Protein AF-A0AAV7JDR8-F1 (afdb_monomer)

Mean predicted aligned error: 6.81 Å

Radius of gyration: 19.27 Å; Cα contacts (8 Å, |Δi|>4): 306; chains: 1; bounding box: 53×41×56 Å

Structure (mmCIF, N/CA/C/O backbone):
data_AF-A0AAV7JDR8-F1
#
_entry.id   AF-A0AAV7JDR8-F1
#
loop_
_atom_site.group_PDB
_atom_site.id
_atom_site.type_symbol
_atom_site.label_atom_id
_atom_site.label_alt_id
_atom_site.label_comp_id
_atom_site.label_asym_id
_atom_site.label_entity_id
_atom_site.label_seq_id
_atom_site.pdbx_PDB_ins_code
_atom_site.Cartn_x
_atom_site.Cartn_y
_atom_site.Cartn_z
_atom_site.occupancy
_atom_site.B_iso_or_equiv
_atom_site.auth_seq_id
_atom_site.auth_comp_id
_atom_site.auth_asym_id
_atom_site.auth_atom_id
_atom_site.pdbx_PDB_model_num
ATOM 1 N N . MET A 1 1 ? -8.767 12.913 -5.959 1.00 52.34 1 MET A N 1
ATOM 2 C CA . M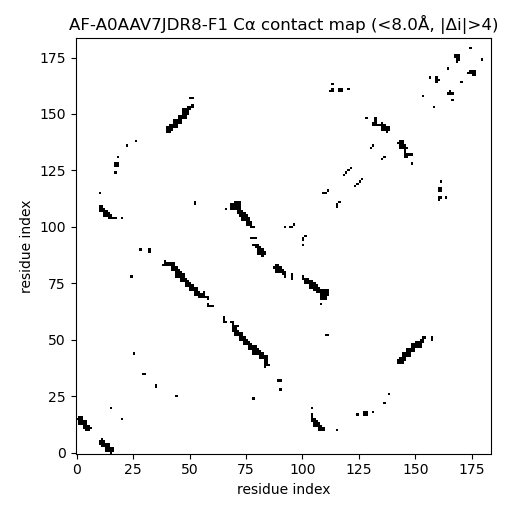ET A 1 1 ? -8.403 13.640 -7.197 1.00 52.34 1 MET A CA 1
ATOM 3 C C . MET A 1 1 ? -7.268 12.850 -7.834 1.00 52.34 1 MET A C 1
ATOM 5 O O . MET A 1 1 ? -6.360 12.496 -7.099 1.00 52.34 1 MET A O 1
ATOM 9 N N . ILE A 1 2 ? -7.360 12.465 -9.111 1.00 56.50 2 ILE A N 1
ATOM 10 C CA . ILE A 1 2 ? -6.284 11.714 -9.787 1.00 56.50 2 ILE A CA 1
ATOM 11 C C . ILE A 1 2 ? -5.179 12.707 -10.155 1.00 56.50 2 ILE A C 1
ATOM 13 O O . ILE A 1 2 ? -5.487 13.745 -10.741 1.00 56.50 2 ILE A O 1
ATOM 17 N N . GLN A 1 3 ? -3.928 12.410 -9.806 1.00 57.50 3 GLN A N 1
ATOM 18 C CA . GLN A 1 3 ? -2.775 13.215 -10.206 1.00 57.50 3 GLN A CA 1
ATOM 19 C C . GLN A 1 3 ? -2.055 12.551 -11.384 1.00 57.50 3 GLN A C 1
ATOM 21 O O . GLN A 1 3 ? -1.878 11.331 -11.428 1.00 57.50 3 GLN A O 1
ATOM 26 N N . LEU A 1 4 ? -1.670 13.374 -12.358 1.00 50.19 4 LEU A N 1
ATOM 27 C CA . LEU A 1 4 ? -0.824 12.977 -13.478 1.00 50.19 4 LEU A CA 1
ATOM 28 C C . LEU A 1 4 ? 0.593 13.465 -13.192 1.00 50.19 4 LEU A C 1
ATOM 30 O O . LEU A 1 4 ? 0.810 14.670 -13.057 1.00 50.19 4 LEU A O 1
ATOM 34 N N . TYR A 1 5 ? 1.552 12.545 -13.131 1.00 52.31 5 TYR A N 1
ATOM 35 C CA . TYR A 1 5 ? 2.964 12.911 -13.091 1.00 52.31 5 TYR A CA 1
ATOM 36 C C . TYR A 1 5 ? 3.461 13.055 -14.527 1.00 52.31 5 TYR A C 1
ATOM 38 O O . TYR A 1 5 ? 3.722 12.072 -15.219 1.00 52.31 5 TYR A O 1
ATOM 46 N N . LEU A 1 6 ? 3.535 14.305 -14.985 1.00 43.12 6 LEU A N 1
ATOM 47 C CA . LEU A 1 6 ? 4.131 14.679 -16.263 1.00 43.12 6 LEU A CA 1
ATOM 48 C C . LEU A 1 6 ? 5.435 15.417 -15.969 1.00 43.12 6 LEU A C 1
ATOM 50 O O . LEU A 1 6 ? 5.435 16.618 -15.715 1.00 43.12 6 LEU A O 1
ATOM 54 N N . ASN A 1 7 ? 6.550 14.695 -15.977 1.00 41.00 7 ASN A N 1
ATOM 55 C CA . ASN A 1 7 ? 7.878 15.293 -15.946 1.00 41.00 7 ASN A CA 1
ATOM 56 C C . ASN A 1 7 ? 8.638 14.778 -17.180 1.00 41.00 7 ASN A C 1
ATOM 58 O O . ASN A 1 7 ? 8.691 13.563 -17.361 1.00 41.00 7 ASN A O 1
ATOM 62 N N . PRO A 1 8 ? 9.200 15.645 -18.045 1.00 41.38 8 PRO A N 1
ATOM 63 C CA . PRO A 1 8 ? 9.873 15.225 -19.281 1.00 41.38 8 PRO A CA 1
ATOM 64 C C . PRO A 1 8 ? 11.071 14.283 -19.070 1.00 41.38 8 PRO A C 1
ATOM 66 O O . PRO A 1 8 ? 11.534 13.675 -20.031 1.00 41.38 8 PRO A O 1
ATOM 69 N N . THR A 1 9 ? 11.559 14.139 -17.834 1.00 43.91 9 THR A N 1
ATOM 70 C CA . THR A 1 9 ? 12.643 13.219 -17.459 1.00 43.91 9 THR A CA 1
ATOM 71 C C . THR A 1 9 ? 12.258 12.180 -16.400 1.00 43.91 9 THR A C 1
ATOM 73 O O . THR A 1 9 ? 13.100 11.350 -16.069 1.00 43.91 9 THR A O 1
ATOM 76 N N . ALA A 1 10 ? 11.023 12.182 -15.875 1.00 50.84 10 ALA A N 1
ATOM 77 C CA . ALA A 1 10 ? 10.588 11.222 -14.852 1.00 50.84 10 ALA A CA 1
ATOM 78 C C . ALA A 1 10 ? 9.530 10.240 -15.394 1.00 50.84 10 ALA A C 1
ATOM 80 O O . ALA A 1 10 ? 8.898 10.520 -16.415 1.00 50.84 10 ALA A O 1
ATOM 81 N N . PRO A 1 11 ? 9.320 9.091 -14.723 1.00 58.03 11 PRO A N 1
ATOM 82 C CA . PRO A 1 11 ? 8.309 8.112 -15.106 1.00 58.03 11 PRO A CA 1
ATOM 83 C C . PRO A 1 11 ? 6.933 8.754 -15.302 1.00 58.03 11 PRO A C 1
ATOM 85 O O . PRO A 1 11 ? 6.425 9.438 -14.412 1.00 58.03 11 PRO A O 1
ATOM 88 N N . VAL A 1 12 ? 6.311 8.503 -16.456 1.00 74.62 12 VAL A N 1
ATOM 89 C CA . VAL A 1 12 ? 4.920 8.901 -16.700 1.00 74.62 12 VAL A CA 1
ATOM 90 C C . VAL A 1 12 ? 4.026 7.960 -15.910 1.00 74.62 12 VAL A C 1
ATOM 92 O O . VAL A 1 12 ? 4.131 6.740 -16.045 1.00 74.62 12 VAL A O 1
ATOM 95 N N . GLY A 1 13 ? 3.140 8.507 -15.087 1.00 80.75 13 GLY A N 1
ATOM 96 C CA . GLY A 1 13 ? 2.295 7.688 -14.233 1.00 80.75 13 GLY A CA 1
ATOM 97 C C . GLY A 1 13 ? 1.016 8.368 -13.788 1.00 80.75 13 GLY A C 1
ATOM 98 O O . GLY A 1 13 ? 0.846 9.586 -13.894 1.00 80.75 13 GLY A O 1
ATOM 99 N N . VAL A 1 14 ? 0.114 7.538 -13.281 1.00 86.56 14 VAL A N 1
ATOM 100 C CA . VAL A 1 14 ? -1.150 7.950 -12.678 1.00 86.56 14 VAL A CA 1
ATOM 101 C C . VAL A 1 14 ? -1.112 7.576 -11.209 1.00 86.56 14 VAL A C 1
ATOM 103 O O . VAL A 1 14 ? -0.724 6.456 -10.865 1.00 86.56 14 VAL A O 1
ATOM 106 N N . SER A 1 15 ? -1.542 8.497 -10.352 1.00 87.62 15 SER A N 1
ATOM 107 C CA . SER A 1 15 ? -1.618 8.253 -8.919 1.00 87.62 15 SER A CA 1
ATOM 108 C C . SER A 1 15 ? -2.910 8.738 -8.283 1.00 87.62 15 SER A C 1
ATOM 110 O O . SER A 1 15 ? -3.608 9.639 -8.765 1.00 87.62 15 SER A O 1
ATOM 112 N N . VAL A 1 16 ? -3.181 8.150 -7.126 1.00 87.38 16 VAL A N 1
ATOM 113 C CA . VAL A 1 16 ? -4.004 8.738 -6.078 1.00 87.38 16 VAL A CA 1
ATOM 114 C C . VAL A 1 16 ? -3.083 8.966 -4.879 1.00 87.38 16 VAL A C 1
ATOM 116 O O . VAL A 1 16 ? -2.367 8.032 -4.526 1.00 87.38 16 VAL A O 1
ATOM 119 N N . PRO A 1 17 ? -3.089 10.146 -4.229 1.00 88.19 17 PRO A N 1
ATOM 120 C CA . PRO A 1 17 ? -2.325 10.341 -2.999 1.00 88.19 17 PRO A CA 1
ATOM 121 C C . PRO A 1 17 ? -2.647 9.235 -1.987 1.00 88.19 17 PRO A C 1
ATOM 123 O O . PRO A 1 17 ? -3.823 8.976 -1.697 1.00 88.19 17 PRO A O 1
ATOM 126 N N . CYS A 1 18 ? -1.619 8.564 -1.475 1.00 89.00 18 CYS A N 1
ATOM 127 C CA . CYS A 1 18 ? -1.737 7.395 -0.608 1.00 89.00 18 CYS A CA 1
ATOM 128 C C . CYS A 1 18 ? -2.537 7.740 0.652 1.00 89.00 18 CYS A C 1
ATOM 130 O O . CYS A 1 18 ? -3.497 7.041 0.981 1.00 89.00 18 CYS A O 1
ATOM 132 N N . ALA A 1 19 ? -2.246 8.883 1.281 1.00 89.19 19 ALA A N 1
ATOM 133 C CA . ALA A 1 19 ? -2.989 9.356 2.452 1.00 89.19 19 ALA A CA 1
ATOM 134 C C . ALA A 1 19 ? -4.492 9.537 2.179 1.00 89.19 19 ALA A C 1
ATOM 136 O O . ALA A 1 19 ? -5.341 9.098 2.959 1.00 89.19 19 ALA A O 1
ATOM 137 N N . GLN A 1 20 ? -4.839 10.118 1.028 1.00 90.31 20 GLN A N 1
ATOM 138 C CA . GLN A 1 20 ? -6.233 10.300 0.624 1.00 90.31 20 GLN A CA 1
ATOM 139 C C . GLN A 1 20 ? -6.919 8.950 0.358 1.00 90.31 20 GLN A C 1
ATOM 141 O O . GLN A 1 20 ? -8.072 8.743 0.744 1.00 90.31 20 GLN A O 1
ATOM 146 N N . PHE A 1 21 ? -6.217 8.019 -0.288 1.00 91.88 21 PHE A N 1
ATOM 147 C CA . PHE A 1 21 ? -6.717 6.672 -0.537 1.00 91.88 21 PHE A CA 1
ATOM 148 C C . PHE A 1 21 ? -6.982 5.903 0.771 1.00 91.88 21 PHE A C 1
ATOM 150 O O . PHE A 1 21 ? -8.050 5.298 0.925 1.00 91.88 21 PHE A O 1
ATOM 157 N N . VAL A 1 22 ? -6.043 5.947 1.719 1.00 94.12 22 VAL A N 1
ATOM 158 C CA . VAL A 1 22 ? -6.161 5.290 3.029 1.00 94.12 22 VAL A CA 1
ATOM 159 C C . VAL A 1 22 ? -7.340 5.869 3.807 1.00 94.12 22 VAL A C 1
ATOM 161 O O . VAL A 1 22 ? -8.172 5.101 4.292 1.00 94.12 22 VAL A O 1
ATOM 164 N N . TYR A 1 23 ? -7.481 7.197 3.835 1.00 94.31 23 TYR A N 1
ATOM 165 C CA . TYR A 1 23 ? -8.621 7.874 4.456 1.00 94.31 23 TYR A CA 1
ATOM 166 C C . TYR A 1 23 ? -9.961 7.395 3.884 1.00 94.31 23 TYR A C 1
ATOM 168 O O . TYR A 1 23 ? -10.846 6.965 4.625 1.00 94.31 23 TYR A O 1
ATOM 176 N N . TYR A 1 24 ? -10.126 7.406 2.556 1.00 94.25 24 TYR A N 1
ATOM 177 C CA . TYR A 1 24 ? -11.388 6.973 1.952 1.00 94.25 24 TYR A CA 1
ATOM 178 C C . TYR A 1 24 ? -11.664 5.489 2.164 1.00 94.25 24 TYR A C 1
ATOM 180 O O . TYR A 1 24 ? -12.816 5.111 2.389 1.00 94.25 24 TYR A O 1
ATOM 188 N N . THR A 1 25 ? -10.628 4.652 2.116 1.00 95.56 25 THR A N 1
ATOM 189 C CA . THR A 1 25 ? -10.755 3.225 2.420 1.00 95.56 25 THR A CA 1
ATOM 190 C C . THR A 1 25 ? -11.257 3.038 3.846 1.00 95.56 25 THR A C 1
ATOM 192 O O . THR A 1 25 ? -12.246 2.339 4.049 1.00 95.56 25 THR A O 1
ATOM 195 N N . PHE A 1 26 ? -10.656 3.729 4.813 1.00 96.12 26 PHE A N 1
ATOM 196 C CA . PHE A 1 26 ? -11.094 3.706 6.201 1.00 96.12 26 PHE A CA 1
ATOM 197 C C . PHE A 1 26 ? -12.552 4.159 6.354 1.00 96.12 26 PHE A C 1
ATOM 199 O O . PHE A 1 26 ? -13.360 3.423 6.914 1.00 96.12 26 PHE A O 1
ATOM 206 N N . CYS A 1 27 ? -12.932 5.309 5.789 1.00 94.44 27 CYS A N 1
ATOM 207 C CA . CYS A 1 27 ? -14.308 5.816 5.852 1.00 94.44 27 CYS A CA 1
ATOM 208 C C . CYS A 1 27 ? -15.323 4.813 5.283 1.00 94.44 27 CYS A C 1
ATOM 210 O O . CYS A 1 27 ? -16.382 4.590 5.874 1.00 94.44 27 CYS A O 1
ATOM 212 N N . ARG A 1 28 ? -14.995 4.164 4.157 1.00 95.06 28 ARG A N 1
ATOM 213 C CA . ARG A 1 28 ? -15.833 3.110 3.572 1.00 95.06 28 ARG A CA 1
ATOM 214 C C . ARG A 1 28 ? -15.972 1.917 4.511 1.00 95.06 28 ARG A C 1
ATOM 216 O O . ARG A 1 28 ? -17.092 1.462 4.711 1.00 95.06 28 ARG A O 1
ATOM 223 N N . LEU A 1 29 ? -14.882 1.440 5.107 1.00 95.88 29 LEU A N 1
ATOM 224 C CA . LEU A 1 29 ? -14.921 0.326 6.057 1.00 95.88 29 LEU A CA 1
ATOM 225 C C . LEU A 1 29 ? -15.723 0.677 7.311 1.00 95.88 29 LEU A C 1
ATOM 227 O O . LEU A 1 29 ? -16.606 -0.086 7.695 1.00 95.88 29 LEU A O 1
ATOM 231 N N . MET A 1 30 ? -15.509 1.856 7.892 1.00 94.56 30 MET A N 1
ATOM 232 C CA . MET A 1 30 ? -16.267 2.308 9.060 1.00 94.56 30 MET A CA 1
ATOM 233 C C . MET A 1 30 ? -17.765 2.421 8.773 1.00 94.56 30 MET A C 1
ATOM 235 O O . MET A 1 30 ? -18.569 2.105 9.644 1.00 94.56 30 MET A O 1
ATOM 239 N N . SER A 1 31 ? -18.157 2.791 7.548 1.00 93.38 31 SER A N 1
ATOM 240 C CA . SER A 1 31 ? -19.572 2.838 7.148 1.00 93.38 31 SER A CA 1
ATOM 241 C C . SER A 1 31 ? -20.253 1.463 7.096 1.00 93.38 31 SER A C 1
ATOM 243 O O . SER A 1 31 ? -21.478 1.393 7.069 1.00 93.38 31 SER A O 1
ATOM 245 N N . THR A 1 32 ? -19.478 0.370 7.092 1.00 94.06 32 THR A N 1
ATOM 246 C CA . THR A 1 32 ? -20.010 -1.003 7.168 1.00 94.06 32 THR A CA 1
ATOM 247 C C . THR A 1 32 ? -20.229 -1.486 8.602 1.00 94.06 32 THR A C 1
ATOM 249 O O . THR A 1 32 ? -20.838 -2.536 8.801 1.00 94.06 32 THR A O 1
ATOM 252 N N . LEU A 1 33 ? -19.750 -0.741 9.604 1.00 92.31 33 LEU A N 1
ATOM 253 C CA . LEU A 1 33 ? -19.932 -1.086 11.009 1.00 92.31 33 LEU A CA 1
ATOM 254 C C . LEU A 1 33 ? -21.295 -0.586 11.516 1.00 92.31 33 LEU A C 1
ATOM 256 O O . LEU A 1 33 ? -21.749 0.481 11.106 1.00 92.31 33 LEU A O 1
ATOM 260 N N . PRO A 1 34 ? -21.946 -1.306 12.447 1.00 89.00 34 PRO A N 1
ATOM 261 C CA . PRO A 1 34 ? -23.274 -0.936 12.936 1.00 89.00 34 PRO A CA 1
ATOM 262 C C . PRO A 1 34 ? -23.289 0.329 13.811 1.00 89.00 34 PRO A C 1
ATOM 264 O O . PRO A 1 34 ? -24.308 1.011 13.880 1.00 89.00 34 PRO A O 1
ATOM 267 N N . SER A 1 35 ? -22.200 0.661 14.514 1.00 87.06 35 SER A N 1
ATOM 268 C CA . SER A 1 35 ? -22.125 1.854 15.383 1.00 87.06 35 SER A CA 1
ATOM 269 C C . SER A 1 35 ? -20.695 2.412 15.497 1.00 87.06 35 SER A C 1
ATOM 271 O O . SER A 1 35 ? -20.137 2.466 16.594 1.00 87.06 35 SER A O 1
ATOM 273 N N . PRO A 1 36 ? -20.082 2.851 14.380 1.00 83.88 36 PRO A N 1
ATOM 274 C CA . PRO A 1 36 ? -18.684 3.298 14.331 1.00 83.88 36 PRO A CA 1
ATOM 275 C C . PRO A 1 36 ? -18.390 4.496 15.242 1.00 83.88 36 PRO A C 1
ATOM 277 O O . PRO A 1 36 ? -17.256 4.693 15.671 1.00 83.88 36 PRO A O 1
ATOM 280 N N . SER A 1 37 ? -19.402 5.313 15.546 1.00 82.56 37 SER A N 1
ATOM 281 C CA . SER A 1 37 ? -19.258 6.498 16.387 1.00 82.56 37 SER A CA 1
ATOM 282 C C . SER A 1 37 ? -19.030 6.186 17.865 1.00 82.56 37 SER A C 1
ATOM 284 O O . SER A 1 37 ? -18.502 7.053 18.555 1.00 82.56 37 SER A O 1
ATOM 286 N N . ASN A 1 38 ? -19.419 4.996 18.327 1.00 87.06 38 ASN A N 1
ATOM 287 C CA . ASN A 1 38 ? -19.436 4.625 19.745 1.00 87.06 38 ASN A CA 1
ATOM 288 C C . ASN A 1 38 ? -18.192 3.830 20.162 1.00 87.06 38 ASN A C 1
ATOM 290 O O . ASN A 1 38 ? -18.114 3.354 21.291 1.00 87.06 38 ASN A O 1
ATOM 294 N N . GLU A 1 39 ? -17.253 3.627 19.241 1.00 90.00 39 GLU A N 1
ATOM 295 C CA . GLU A 1 39 ? -16.043 2.864 19.510 1.00 90.00 39 GLU A CA 1
ATOM 296 C C . GLU A 1 39 ? -15.024 3.681 20.311 1.00 90.00 39 GLU A C 1
ATOM 298 O O . GLU A 1 39 ? -15.027 4.912 20.301 1.00 90.00 39 GLU A O 1
ATOM 303 N N . ASN A 1 40 ? -14.139 2.976 21.014 1.00 90.00 40 ASN A N 1
ATOM 304 C CA . ASN A 1 40 ? -13.105 3.595 21.839 1.00 90.00 40 ASN A CA 1
ATOM 305 C C . ASN A 1 40 ? -11.926 4.055 20.975 1.00 90.00 40 ASN A C 1
ATOM 307 O O . ASN A 1 40 ? -11.142 3.241 20.489 1.00 90.00 40 ASN A O 1
ATOM 311 N N . PHE A 1 41 ? -11.781 5.365 20.816 1.00 91.69 41 PHE A N 1
ATOM 312 C CA . PHE A 1 41 ? -10.653 5.978 20.117 1.00 91.69 41 PHE A CA 1
ATOM 313 C C . PHE A 1 41 ? -9.417 6.107 21.040 1.00 91.69 41 PHE A C 1
ATOM 315 O O . PHE A 1 41 ? -9.559 6.013 22.264 1.00 91.69 41 PHE A O 1
ATOM 322 N N . PRO A 1 42 ? -8.201 6.301 20.490 1.00 93.75 42 PRO A N 1
ATOM 323 C CA . PRO A 1 42 ? -7.863 6.269 19.063 1.00 93.75 42 PRO A CA 1
ATOM 324 C C . PRO A 1 42 ? -7.979 4.860 18.466 1.00 93.75 42 PRO A C 1
ATOM 326 O O . PRO A 1 42 ? -7.858 3.861 19.178 1.00 93.75 42 PRO A O 1
ATOM 329 N N . LEU A 1 43 ? -8.207 4.782 17.153 1.00 96.19 43 LEU A N 1
ATOM 330 C CA . LEU A 1 43 ? -8.171 3.510 16.423 1.00 96.19 43 LEU A CA 1
ATOM 331 C C . LEU A 1 43 ? -6.817 3.323 15.741 1.00 96.19 43 LEU A C 1
ATOM 333 O O . LEU A 1 43 ? -6.157 4.289 15.362 1.00 96.19 43 LEU A O 1
ATOM 337 N N . ARG A 1 44 ? -6.439 2.065 15.540 1.00 96.94 44 ARG A N 1
ATOM 338 C CA . ARG A 1 44 ? -5.319 1.644 14.702 1.00 96.94 44 ARG A CA 1
ATOM 339 C C . ARG A 1 44 ? -5.861 0.975 13.453 1.00 96.94 44 ARG A C 1
ATOM 341 O O . ARG A 1 44 ? -6.577 -0.022 13.539 1.00 96.94 44 ARG A O 1
ATOM 348 N N . PHE A 1 45 ? -5.529 1.534 12.300 1.00 97.94 45 PHE A N 1
ATOM 349 C CA . PHE A 1 45 ? -5.877 0.994 10.999 1.00 97.94 45 PHE A CA 1
ATOM 350 C C . PHE A 1 45 ? -4.637 0.379 10.358 1.00 97.94 45 PHE A C 1
ATOM 352 O O . PHE A 1 45 ? -3.707 1.093 9.992 1.00 97.94 45 PHE A O 1
ATOM 359 N N . GLN A 1 46 ? -4.620 -0.944 10.213 1.00 97.94 46 GLN A N 1
ATOM 360 C CA . GLN A 1 46 ? -3.502 -1.629 9.582 1.00 97.94 46 GLN A CA 1
ATOM 361 C C . GLN A 1 46 ? -3.753 -1.817 8.088 1.00 97.94 46 GLN A C 1
ATOM 363 O O . GLN A 1 46 ? -4.788 -2.353 7.669 1.00 97.94 46 GLN A O 1
ATOM 368 N N . ILE A 1 47 ? -2.761 -1.445 7.287 1.00 97.44 47 ILE A N 1
ATOM 369 C CA . ILE A 1 47 ? -2.720 -1.711 5.852 1.00 97.44 47 ILE A CA 1
ATOM 370 C C . ILE A 1 47 ? -1.462 -2.502 5.504 1.00 97.44 47 ILE A C 1
ATOM 372 O O . ILE A 1 47 ? -0.440 -2.402 6.184 1.00 97.44 47 ILE A O 1
ATOM 376 N N . ALA A 1 48 ? -1.528 -3.274 4.426 1.00 96.81 48 ALA A N 1
ATOM 377 C CA . ALA A 1 48 ? -0.347 -3.835 3.793 1.00 96.81 48 ALA A CA 1
ATOM 378 C C . ALA A 1 48 ? -0.153 -3.214 2.412 1.00 96.81 48 ALA A C 1
ATOM 380 O O . ALA A 1 48 ? -1.135 -2.963 1.712 1.00 96.81 48 ALA A O 1
ATOM 381 N N . ASP A 1 49 ? 1.093 -2.955 2.037 1.00 96.06 49 ASP A N 1
ATOM 382 C CA . ASP A 1 49 ? 1.448 -2.377 0.745 1.00 96.06 49 ASP A CA 1
ATOM 383 C C . ASP A 1 49 ? 2.594 -3.131 0.063 1.00 96.06 49 ASP A C 1
ATOM 385 O O . ASP A 1 49 ? 3.268 -3.989 0.654 1.00 96.06 49 ASP A O 1
ATOM 389 N N . GLY A 1 50 ? 2.770 -2.824 -1.218 1.00 95.12 50 GLY A N 1
ATOM 390 C CA . GLY A 1 50 ? 3.906 -3.255 -2.012 1.00 95.12 50 GLY A CA 1
ATOM 391 C C . GLY A 1 50 ? 3.743 -2.890 -3.478 1.00 95.12 50 GLY A C 1
ATOM 392 O O . GLY A 1 50 ? 2.740 -2.300 -3.888 1.00 95.12 50 GLY A O 1
ATOM 393 N N . LEU A 1 51 ? 4.757 -3.227 -4.260 1.00 94.25 51 LEU A N 1
ATOM 394 C CA . LEU A 1 51 ? 4.783 -2.993 -5.690 1.00 94.25 51 LEU A CA 1
ATOM 395 C C . LEU A 1 51 ? 5.325 -4.202 -6.433 1.00 94.25 51 LEU A C 1
ATOM 397 O O . LEU A 1 51 ? 6.095 -4.985 -5.881 1.00 94.25 51 LEU A O 1
ATOM 401 N N . ASP A 1 52 ? 4.925 -4.290 -7.691 1.00 94.81 52 ASP A N 1
ATOM 402 C CA . ASP A 1 52 ? 5.369 -5.313 -8.622 1.00 94.81 52 ASP A CA 1
ATOM 403 C C . ASP A 1 52 ? 5.543 -4.701 -10.016 1.00 94.81 52 ASP A C 1
ATOM 405 O O . ASP A 1 52 ? 4.810 -3.777 -10.403 1.00 94.81 52 ASP A O 1
ATOM 409 N N . GLY A 1 53 ? 6.534 -5.196 -10.749 1.00 93.94 53 GLY A N 1
ATOM 410 C CA . GLY A 1 53 ? 6.792 -4.825 -12.130 1.00 93.94 53 GLY A CA 1
ATOM 411 C C . GLY A 1 53 ? 6.159 -5.817 -13.098 1.00 93.94 53 GLY A C 1
ATOM 412 O O . GLY A 1 53 ? 6.116 -7.023 -12.884 1.00 93.94 53 GLY A O 1
ATOM 413 N N . SER A 1 54 ? 5.665 -5.317 -14.226 1.00 94.69 54 SER A N 1
ATOM 414 C CA . SER A 1 54 ? 5.186 -6.158 -15.319 1.00 94.69 54 SER A CA 1
ATOM 415 C C . SER A 1 54 ? 5.760 -5.672 -16.641 1.00 94.69 54 SER A C 1
ATOM 417 O O . SER A 1 54 ? 5.849 -4.473 -16.898 1.00 94.69 54 SER A O 1
ATOM 419 N N . GLY A 1 55 ? 6.226 -6.609 -17.467 1.00 94.06 55 GLY A N 1
ATOM 420 C CA . GLY A 1 55 ? 6.915 -6.330 -18.724 1.00 94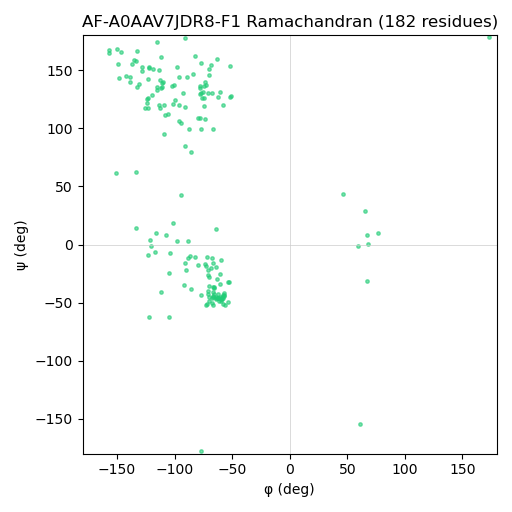.06 55 GLY A CA 1
ATOM 421 C C . GLY A 1 55 ? 6.149 -6.811 -19.954 1.00 94.06 55 GLY A C 1
ATOM 422 O O . GLY A 1 55 ? 5.158 -7.530 -19.862 1.00 94.06 55 GLY A O 1
ATOM 423 N N . LYS A 1 56 ? 6.682 -6.477 -21.138 1.00 93.88 56 LYS A N 1
ATOM 424 C CA . LYS A 1 56 ? 6.145 -6.871 -22.459 1.00 93.88 56 LYS A CA 1
ATOM 425 C C . LYS A 1 56 ? 4.767 -6.270 -22.775 1.00 93.88 56 LYS A C 1
ATOM 427 O O . LYS A 1 56 ? 4.009 -6.833 -23.563 1.00 93.88 56 LYS A O 1
ATOM 432 N N . HIS A 1 57 ? 4.471 -5.098 -22.224 1.00 93.38 57 HIS A N 1
ATOM 433 C CA . HIS A 1 57 ? 3.289 -4.331 -22.594 1.00 93.38 57 HIS A CA 1
ATOM 434 C C . HIS A 1 57 ? 3.412 -3.756 -24.010 1.00 93.38 57 HIS A C 1
ATOM 436 O O . HIS A 1 57 ? 4.504 -3.481 -24.518 1.00 93.38 57 HIS A O 1
ATOM 442 N N . THR A 1 58 ? 2.261 -3.579 -24.658 1.00 91.00 58 THR A N 1
ATOM 443 C CA . THR A 1 58 ? 2.183 -2.940 -25.975 1.00 91.00 58 THR A CA 1
ATOM 444 C C . THR A 1 58 ? 2.373 -1.436 -25.823 1.00 91.00 58 THR A C 1
ATOM 446 O O . THR A 1 58 ? 1.708 -0.808 -25.002 1.00 91.00 58 THR A O 1
ATOM 449 N N . VAL A 1 59 ? 3.257 -0.856 -26.636 1.00 87.00 59 VAL A N 1
ATOM 450 C CA . VAL A 1 59 ? 3.422 0.598 -26.733 1.00 87.00 59 VAL A CA 1
ATOM 451 C C . VAL A 1 59 ? 2.501 1.099 -27.833 1.00 87.00 59 VAL A C 1
ATOM 453 O O . VAL A 1 59 ? 2.632 0.698 -28.991 1.00 87.00 59 VAL A O 1
ATOM 456 N N . TYR A 1 60 ? 1.558 1.959 -27.465 1.00 85.38 60 TYR A N 1
ATOM 457 C CA . TYR A 1 60 ? 0.679 2.616 -28.424 1.00 85.38 60 TYR A CA 1
ATOM 458 C C . TYR A 1 60 ? 1.437 3.741 -29.117 1.00 85.38 60 TYR A C 1
ATOM 460 O O . TYR A 1 60 ? 2.048 4.566 -28.447 1.00 85.38 60 TYR A O 1
ATOM 468 N N . ASN A 1 61 ? 1.385 3.775 -30.449 1.00 82.69 61 ASN A N 1
ATOM 469 C CA . ASN A 1 61 ? 2.049 4.812 -31.227 1.00 82.69 61 ASN A CA 1
ATOM 470 C C . ASN A 1 61 ? 1.232 6.111 -31.171 1.00 82.69 61 ASN A C 1
ATOM 472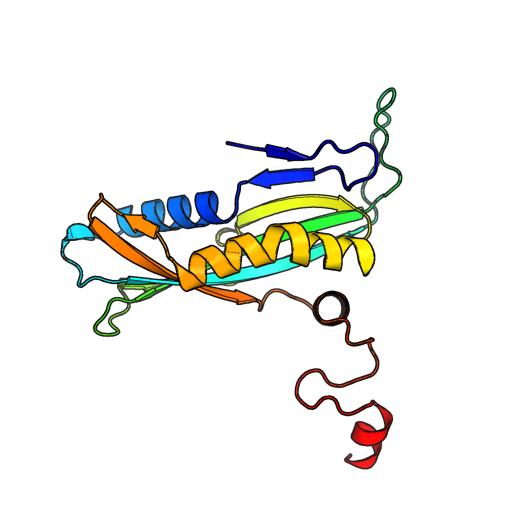 O O . ASN A 1 61 ? 0.226 6.251 -31.867 1.00 82.69 61 ASN A O 1
ATOM 476 N N . GLN A 1 62 ? 1.652 7.032 -30.312 1.00 77.81 62 GLN A N 1
ATOM 477 C CA . GLN A 1 62 ? 1.058 8.347 -30.129 1.00 77.81 62 GLN A CA 1
ATOM 478 C C . GLN A 1 62 ? 2.011 9.442 -30.631 1.00 77.81 62 GLN A C 1
ATOM 480 O O . GLN A 1 62 ? 3.220 9.376 -30.383 1.00 77.81 62 GLN A O 1
ATOM 485 N N . PRO A 1 63 ? 1.500 10.481 -31.318 1.00 75.56 63 PRO A N 1
ATOM 486 C CA . PRO A 1 63 ? 2.324 11.613 -31.718 1.00 75.56 63 PRO A CA 1
ATOM 487 C C . PRO A 1 63 ? 2.966 12.281 -30.491 1.00 75.56 63 PRO A C 1
ATOM 489 O O . PRO A 1 63 ? 2.263 12.779 -29.618 1.00 75.56 63 PRO A O 1
ATOM 492 N N . ASN A 1 64 ? 4.302 12.322 -30.450 1.00 69.19 64 ASN A N 1
ATOM 493 C CA . ASN A 1 64 ? 5.120 13.042 -29.458 1.00 69.19 64 ASN A CA 1
ATOM 494 C C . ASN A 1 64 ? 5.073 12.542 -27.997 1.00 69.19 64 ASN A C 1
ATOM 496 O O . ASN A 1 64 ? 5.640 13.203 -27.131 1.00 69.19 64 ASN A O 1
ATOM 500 N N . THR A 1 65 ? 4.449 11.397 -27.700 1.00 69.56 65 THR A N 1
ATOM 501 C CA . THR A 1 65 ? 4.283 10.904 -26.311 1.00 69.56 65 THR A CA 1
ATOM 502 C C . THR A 1 65 ? 4.633 9.427 -26.117 1.00 69.56 65 THR A C 1
ATOM 504 O O . THR A 1 65 ? 4.297 8.837 -25.090 1.00 69.56 65 THR A O 1
ATOM 507 N N . ASN A 1 66 ? 5.317 8.805 -27.082 1.00 73.06 66 ASN A N 1
ATOM 508 C CA . ASN A 1 66 ? 5.705 7.400 -26.970 1.00 73.06 66 ASN A CA 1
ATOM 509 C C . ASN A 1 66 ? 6.647 7.174 -25.781 1.00 73.06 66 ASN A C 1
ATOM 511 O O . ASN A 1 66 ? 7.697 7.806 -25.670 1.00 73.06 66 ASN A O 1
ATOM 515 N N . THR A 1 67 ? 6.288 6.220 -24.925 1.00 78.69 67 THR A N 1
ATOM 516 C CA . THR A 1 67 ? 7.174 5.734 -23.865 1.00 78.69 67 THR A CA 1
ATOM 517 C C . THR A 1 67 ? 8.332 4.923 -24.452 1.00 78.69 67 THR A C 1
ATOM 519 O O . THR A 1 67 ? 8.173 4.206 -25.443 1.00 78.69 67 THR A O 1
ATOM 522 N N . SER A 1 68 ? 9.505 5.015 -23.825 1.00 82.62 68 SER A N 1
ATOM 523 C CA . SER A 1 68 ? 10.693 4.228 -24.175 1.00 82.62 68 SER A CA 1
ATOM 524 C C . SER A 1 68 ? 10.685 2.819 -23.573 1.00 82.62 68 SER A C 1
ATOM 526 O O . SER A 1 68 ? 11.509 1.988 -23.955 1.00 82.62 68 SER A O 1
ATOM 528 N N . THR A 1 69 ? 9.763 2.525 -22.650 1.00 86.81 69 THR A N 1
ATOM 529 C CA . THR A 1 69 ? 9.692 1.236 -21.955 1.00 86.81 69 THR A CA 1
ATOM 530 C C . THR A 1 69 ? 8.440 0.441 -22.319 1.00 86.81 69 THR A C 1
ATOM 532 O O . THR A 1 69 ? 7.382 0.990 -22.620 1.00 86.81 69 THR A O 1
ATOM 535 N N . LYS A 1 70 ? 8.570 -0.889 -22.269 1.00 91.12 70 LYS A N 1
ATOM 536 C CA . LYS A 1 70 ? 7.465 -1.857 -22.383 1.00 91.12 70 LYS A CA 1
ATOM 537 C C . LYS A 1 70 ? 7.060 -2.411 -21.016 1.00 91.12 70 LYS A C 1
ATOM 539 O O . LYS A 1 70 ? 6.457 -3.483 -20.953 1.00 91.12 70 LYS A O 1
ATOM 544 N N . SER A 1 71 ? 7.443 -1.721 -19.948 1.00 92.94 71 SER A N 1
ATOM 545 C CA . SER A 1 71 ? 7.210 -2.140 -18.574 1.00 92.94 71 SER A CA 1
ATOM 546 C C . SER A 1 71 ? 6.353 -1.133 -17.825 1.00 92.94 71 SER A C 1
ATOM 548 O O . SER A 1 71 ? 6.364 0.065 -18.118 1.00 92.94 71 SER A O 1
ATOM 550 N N . VAL A 1 72 ? 5.606 -1.649 -16.858 1.00 93.56 72 VAL A N 1
ATOM 551 C CA . VAL A 1 72 ? 4.854 -0.867 -15.887 1.00 93.56 72 VAL A CA 1
ATOM 552 C C . VAL A 1 72 ? 5.196 -1.341 -14.483 1.00 93.56 72 VAL A C 1
ATOM 554 O O . VAL A 1 72 ? 5.533 -2.504 -14.285 1.00 93.56 72 VAL A O 1
ATOM 557 N N . ILE A 1 73 ? 5.076 -0.449 -13.512 1.00 93.75 73 ILE A N 1
ATOM 558 C CA . ILE A 1 73 ? 5.184 -0.757 -12.089 1.00 93.75 73 ILE A CA 1
ATOM 559 C C . ILE A 1 73 ? 3.853 -0.387 -11.449 1.00 93.75 73 ILE A C 1
ATOM 561 O O . ILE A 1 73 ? 3.352 0.726 -11.641 1.00 93.75 73 ILE A O 1
ATOM 565 N N . LEU A 1 74 ? 3.273 -1.319 -10.702 1.00 95.38 74 LEU A N 1
ATOM 566 C CA . LEU A 1 74 ? 2.011 -1.134 -10.001 1.00 95.38 74 LEU A CA 1
ATOM 567 C C . LEU A 1 74 ? 2.267 -1.166 -8.497 1.00 95.38 74 LEU A C 1
ATOM 569 O O . LEU A 1 74 ? 2.716 -2.181 -7.976 1.00 95.38 74 LEU A O 1
ATOM 573 N N . PHE A 1 75 ? 1.939 -0.081 -7.798 1.00 94.94 75 PHE A N 1
ATOM 574 C CA . PHE A 1 75 ? 1.919 -0.051 -6.336 1.00 94.94 75 PHE A CA 1
ATOM 575 C C . PHE A 1 75 ? 0.483 -0.216 -5.841 1.00 94.94 75 PHE A C 1
ATOM 577 O O . PHE A 1 75 ? -0.421 0.547 -6.210 1.00 94.94 75 PHE A O 1
ATOM 584 N N . CYS A 1 76 ? 0.286 -1.215 -4.988 1.00 96.06 76 CYS A N 1
ATOM 585 C CA . CYS A 1 76 ? -1.003 -1.595 -4.434 1.00 96.06 76 CYS A CA 1
ATOM 586 C C . CYS A 1 76 ? -0.977 -1.548 -2.909 1.00 96.06 76 CYS A C 1
ATOM 588 O O . CYS A 1 76 ? 0.043 -1.802 -2.270 1.00 96.06 76 CYS A O 1
ATOM 590 N N . SER A 1 77 ? -2.146 -1.305 -2.326 1.00 96.06 77 SER A N 1
ATOM 591 C CA . SER A 1 77 ? -2.369 -1.475 -0.895 1.00 96.06 77 SER A CA 1
ATOM 592 C C . SER A 1 77 ? -3.664 -2.228 -0.623 1.00 96.06 77 SER A C 1
ATOM 594 O O . SER A 1 77 ? -4.582 -2.259 -1.448 1.00 96.06 77 SER A O 1
ATOM 596 N N . LYS A 1 78 ? -3.744 -2.827 0.561 1.00 96.25 78 LYS A N 1
ATOM 597 C CA . LYS A 1 78 ? -4.929 -3.496 1.084 1.00 96.25 78 LYS A CA 1
ATOM 598 C C . LYS A 1 78 ? -5.123 -3.174 2.558 1.00 96.25 78 LYS A C 1
ATOM 600 O O . LYS A 1 78 ? -4.168 -3.117 3.329 1.00 96.25 78 LYS A O 1
ATOM 605 N N . ALA A 1 79 ? -6.380 -3.048 2.962 1.00 97.56 79 ALA A N 1
ATOM 606 C CA . ALA A 1 79 ? -6.755 -3.008 4.368 1.00 97.56 79 ALA A CA 1
ATOM 607 C C . ALA A 1 79 ? -6.612 -4.403 5.000 1.00 97.56 79 ALA A C 1
ATOM 609 O O . ALA A 1 79 ? -7.024 -5.400 4.394 1.00 97.56 79 ALA A O 1
ATOM 610 N N . ILE A 1 80 ? -6.061 -4.467 6.215 1.00 98.19 80 ILE A N 1
ATOM 611 C CA . ILE A 1 80 ? -5.881 -5.709 6.979 1.00 98.19 80 ILE A CA 1
ATOM 612 C C . ILE A 1 80 ? -6.899 -5.791 8.108 1.00 98.19 80 ILE A C 1
ATOM 614 O O . ILE A 1 80 ? -7.743 -6.688 8.098 1.00 98.19 80 ILE A O 1
ATOM 618 N N . ASN A 1 81 ? -6.858 -4.849 9.047 1.00 98.06 81 ASN A N 1
ATOM 619 C CA . ASN A 1 81 ? -7.809 -4.779 10.148 1.00 98.06 81 ASN A CA 1
ATOM 620 C C . ASN A 1 81 ? -7.911 -3.364 10.737 1.00 98.06 81 ASN A C 1
ATOM 622 O O . ASN A 1 81 ? -7.114 -2.477 10.429 1.00 98.06 81 ASN A O 1
ATOM 626 N N . ILE A 1 82 ? -8.933 -3.163 11.568 1.00 98.12 82 ILE A N 1
ATOM 627 C CA . ILE A 1 82 ? -9.125 -1.971 12.395 1.00 98.12 82 ILE A CA 1
ATOM 628 C C . ILE A 1 82 ? -9.257 -2.443 13.838 1.00 98.12 82 ILE A C 1
ATOM 630 O O . ILE A 1 82 ? -10.114 -3.273 14.145 1.00 98.12 82 ILE A O 1
ATOM 634 N N . VAL A 1 83 ? -8.427 -1.899 14.718 1.00 97.50 83 VAL A N 1
ATOM 635 C CA . VAL A 1 83 ? -8.383 -2.226 16.146 1.00 97.50 83 VAL A CA 1
ATOM 636 C C . VAL A 1 83 ? -8.598 -0.959 16.956 1.00 97.50 83 VAL A C 1
ATOM 638 O O . VAL A 1 83 ? -8.131 0.112 16.579 1.00 97.50 83 VAL A O 1
ATOM 641 N N . ASN A 1 84 ? -9.315 -1.064 18.067 1.00 95.56 84 ASN A N 1
ATOM 642 C CA . ASN A 1 84 ? -9.525 0.065 18.966 1.00 95.56 84 ASN A CA 1
ATOM 643 C C . ASN A 1 84 ? -8.451 0.137 20.067 1.00 95.56 84 ASN A C 1
ATOM 645 O O . ASN A 1 84 ? -7.593 -0.743 20.176 1.00 95.56 84 ASN A O 1
ATOM 649 N N . SER A 1 85 ? -8.513 1.165 20.915 1.00 93.31 85 SER A N 1
ATOM 650 C CA . SER A 1 85 ? -7.540 1.366 22.000 1.00 93.31 85 SER A CA 1
ATOM 651 C C . SER A 1 85 ? -7.548 0.266 23.072 1.00 93.31 85 SER A C 1
ATOM 653 O O . SER A 1 85 ? -6.550 0.088 23.767 1.00 93.31 85 SER A O 1
ATOM 655 N N . SER A 1 86 ? -8.625 -0.522 23.179 1.00 94.12 86 SER A N 1
ATOM 656 C CA . SER A 1 86 ? -8.696 -1.691 24.066 1.00 94.12 86 SER A CA 1
ATOM 657 C C . SER A 1 86 ? -8.195 -2.986 23.411 1.00 94.12 86 SER A C 1
ATOM 659 O O . SER A 1 86 ? -8.321 -4.052 24.008 1.00 94.12 86 SER A O 1
ATOM 661 N N . GLY A 1 87 ? -7.696 -2.932 22.172 1.00 94.44 87 GLY A N 1
ATOM 662 C CA . GLY A 1 87 ? -7.258 -4.107 21.412 1.00 94.44 87 GLY A CA 1
ATOM 663 C C . GLY A 1 87 ? -8.397 -4.945 20.820 1.00 94.44 87 GLY A C 1
ATOM 664 O O . GLY A 1 87 ? -8.151 -6.038 20.315 1.00 94.44 87 GLY A O 1
ATOM 665 N N . LYS A 1 88 ? -9.644 -4.457 20.851 1.00 95.38 88 LYS A N 1
ATOM 666 C CA . LYS A 1 88 ? -10.785 -5.120 20.204 1.00 95.38 88 LYS A CA 1
ATOM 667 C C . LYS A 1 88 ? -10.709 -4.880 18.697 1.00 95.38 88 LYS A C 1
ATOM 669 O O . LYS A 1 88 ? -10.660 -3.735 18.246 1.00 95.38 88 LYS A O 1
ATOM 674 N N . GLU A 1 89 ? -10.746 -5.962 17.928 1.00 96.75 89 GLU A N 1
ATOM 675 C CA . GLU A 1 89 ? -10.837 -5.914 16.471 1.00 96.75 89 GLU A CA 1
ATOM 676 C C . GLU A 1 89 ? -12.261 -5.522 16.054 1.00 96.75 89 GLU A C 1
ATOM 678 O O . GLU A 1 89 ? -13.237 -6.191 16.395 1.00 96.75 89 GLU A O 1
ATOM 683 N N . LEU A 1 90 ? -12.379 -4.397 15.353 1.00 96.62 90 LEU A N 1
ATOM 684 C CA . LEU A 1 90 ? -13.650 -3.846 14.876 1.00 96.62 90 LEU A CA 1
ATOM 685 C C . LEU A 1 90 ? -13.981 -4.333 13.472 1.00 96.62 90 LEU A C 1
ATOM 687 O O . LEU A 1 90 ? -15.141 -4.533 13.124 1.00 96.62 90 LEU A O 1
ATOM 691 N N . TRP A 1 91 ? -12.943 -4.503 12.659 1.00 97.69 91 TRP A N 1
ATOM 692 C CA . TRP A 1 91 ? -13.050 -4.961 11.288 1.00 97.69 91 TRP A CA 1
ATOM 693 C C . TRP A 1 91 ? -11.815 -5.771 10.920 1.00 97.69 91 TRP A C 1
ATOM 695 O O . TRP A 1 91 ? -10.702 -5.409 11.301 1.00 97.69 91 TRP A O 1
ATOM 705 N N . LYS A 1 92 ? -12.010 -6.820 10.121 1.00 97.69 92 LYS A N 1
ATOM 706 C CA . LYS A 1 92 ? -10.938 -7.642 9.569 1.00 97.69 92 LYS A CA 1
ATOM 707 C C . LYS A 1 92 ? -11.223 -7.991 8.121 1.00 97.69 92 LYS A C 1
ATOM 709 O O . LYS A 1 92 ? -12.343 -8.351 7.756 1.00 97.69 92 LYS A O 1
ATOM 714 N N . ASN A 1 93 ? -10.181 -7.955 7.304 1.00 97.06 93 ASN A N 1
ATOM 715 C CA . ASN A 1 93 ? -10.235 -8.497 5.963 1.00 97.06 93 ASN A CA 1
ATOM 716 C C . ASN A 1 93 ? -10.221 -10.030 6.016 1.0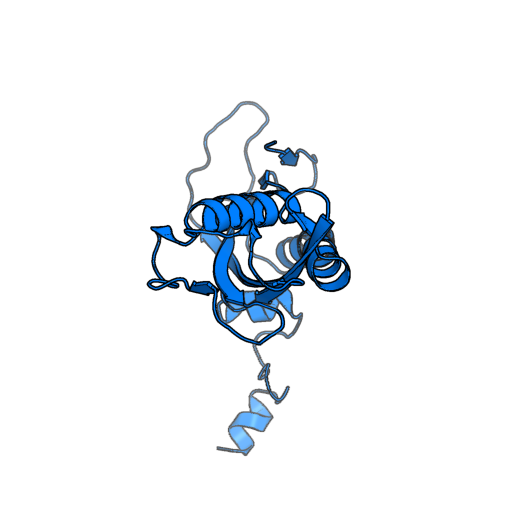0 97.06 93 ASN A C 1
ATOM 718 O O . ASN A 1 93 ? -9.189 -10.641 6.291 1.00 97.06 93 ASN A O 1
ATOM 722 N N . ASN A 1 94 ? -11.356 -10.655 5.712 1.00 96.88 94 ASN A N 1
ATOM 723 C CA . ASN A 1 94 ? -11.478 -12.116 5.701 1.00 96.88 94 ASN A CA 1
ATOM 724 C C . ASN A 1 94 ? -10.780 -12.774 4.498 1.00 96.88 94 ASN A C 1
ATOM 726 O O . ASN A 1 94 ? -10.506 -13.971 4.529 1.00 96.88 94 ASN A O 1
ATOM 730 N N . CYS A 1 95 ? -10.464 -12.004 3.452 1.00 96.31 95 CYS A N 1
ATOM 731 C CA . CYS A 1 95 ? -9.838 -12.498 2.226 1.00 96.31 95 CYS A CA 1
ATOM 732 C C . CYS A 1 95 ? -8.658 -11.597 1.810 1.00 96.31 95 CYS A C 1
ATOM 734 O O . CYS A 1 95 ? -8.686 -11.023 0.717 1.00 96.31 95 CYS A O 1
ATOM 736 N N . PRO A 1 96 ? -7.596 -11.475 2.632 1.00 93.31 96 PRO A N 1
ATOM 737 C CA . PRO A 1 96 ? -6.528 -10.490 2.426 1.00 93.31 96 PRO A CA 1
ATOM 738 C C . PRO A 1 96 ? -5.670 -10.746 1.180 1.00 93.31 96 PRO A C 1
ATOM 740 O O . PRO A 1 96 ? -4.883 -9.891 0.786 1.00 93.31 96 PRO A O 1
ATOM 743 N N . ASN A 1 97 ? -5.792 -11.912 0.547 1.00 94.12 97 ASN A N 1
ATOM 744 C CA . ASN A 1 97 ? -5.079 -12.247 -0.689 1.00 94.12 97 ASN A CA 1
ATOM 745 C C . ASN A 1 97 ? -6.004 -12.260 -1.915 1.00 94.12 97 ASN A C 1
ATOM 747 O O . ASN A 1 97 ? -5.592 -12.658 -2.998 1.00 94.12 97 ASN A O 1
ATOM 751 N N . SER A 1 98 ? -7.254 -11.815 -1.765 1.00 96.00 98 SER A N 1
ATOM 752 C CA . SER A 1 98 ? -8.187 -11.693 -2.882 1.00 96.00 98 SER A CA 1
ATOM 753 C C . SER A 1 98 ? -7.834 -10.502 -3.764 1.00 96.00 98 SER A C 1
ATOM 755 O O . SER A 1 98 ? -7.564 -9.412 -3.250 1.00 96.00 98 SER A O 1
ATOM 757 N N . LEU A 1 99 ? -7.954 -10.672 -5.082 1.00 94.06 99 LEU A N 1
ATOM 758 C CA . LEU A 1 99 ? -7.847 -9.588 -6.065 1.00 94.06 99 LEU A CA 1
ATOM 759 C C . LEU A 1 99 ? -8.808 -8.430 -5.749 1.00 94.06 99 LEU A C 1
ATOM 761 O O . LEU A 1 99 ? -8.474 -7.270 -5.959 1.00 94.06 99 LEU A O 1
ATOM 765 N N . PHE A 1 100 ? -9.974 -8.722 -5.165 1.00 94.12 100 PHE A N 1
ATOM 766 C CA . PHE A 1 100 ? -10.977 -7.709 -4.820 1.00 94.12 100 PHE A CA 1
ATOM 767 C C . PHE A 1 100 ? -10.589 -6.828 -3.627 1.00 94.12 100 PHE A C 1
ATOM 769 O O . PHE A 1 100 ? -11.173 -5.755 -3.452 1.00 94.12 100 PHE A O 1
ATOM 776 N N . SER A 1 101 ? -9.625 -7.274 -2.817 1.00 93.12 101 SER A N 1
ATOM 777 C CA . SER A 1 101 ? -9.094 -6.520 -1.677 1.00 93.12 101 SER A CA 1
ATOM 778 C C . SER A 1 101 ? -7.891 -5.649 -2.031 1.00 93.12 101 SER A C 1
ATOM 780 O O . SER A 1 101 ? -7.570 -4.739 -1.270 1.00 93.12 101 SER A O 1
ATOM 782 N N . GLN A 1 102 ? -7.263 -5.898 -3.185 1.00 94.19 102 GLN A N 1
ATOM 783 C CA . GLN A 1 102 ? -6.147 -5.094 -3.662 1.00 94.19 102 GLN A CA 1
ATOM 784 C C . GLN A 1 102 ? -6.670 -3.793 -4.255 1.00 94.19 102 GLN A C 1
ATOM 786 O O . GLN A 1 102 ? -7.666 -3.767 -4.990 1.00 94.19 102 GLN A O 1
ATOM 791 N N . ARG A 1 103 ? -6.005 -2.693 -3.919 1.00 94.19 103 ARG A N 1
ATOM 792 C CA . ARG A 1 103 ? -6.349 -1.375 -4.428 1.00 94.19 103 ARG A CA 1
ATOM 793 C C . ARG A 1 103 ? -5.119 -0.744 -5.069 1.00 94.19 103 ARG A C 1
ATOM 795 O O . ARG A 1 103 ? -4.130 -0.536 -4.366 1.00 94.19 103 ARG A O 1
ATOM 802 N N . PRO A 1 104 ? -5.168 -0.456 -6.380 1.00 94.25 104 PRO A N 1
ATOM 803 C CA . PRO A 1 104 ? -4.075 0.219 -7.056 1.00 94.25 104 PRO A CA 1
ATOM 804 C C . PRO A 1 104 ? -4.035 1.679 -6.606 1.00 94.25 104 PRO A C 1
ATOM 806 O O . PRO A 1 104 ? -5.064 2.358 -6.609 1.00 94.25 104 PRO A O 1
ATOM 809 N N . ILE A 1 105 ? -2.854 2.152 -6.217 1.00 93.88 105 ILE A N 1
ATOM 810 C CA . ILE A 1 105 ? -2.641 3.543 -5.798 1.00 93.88 105 ILE A CA 1
ATOM 811 C C . ILE A 1 105 ? -1.766 4.269 -6.822 1.00 93.88 105 ILE A C 1
ATOM 813 O O . ILE A 1 105 ? -2.077 5.402 -7.181 1.00 93.88 105 ILE A O 1
ATOM 817 N N . PHE A 1 106 ? -0.727 3.606 -7.343 1.00 93.50 106 PHE A N 1
ATOM 818 C CA . PHE A 1 106 ? 0.126 4.156 -8.397 1.00 93.50 106 PHE A CA 1
ATOM 819 C C . PHE A 1 106 ? 0.305 3.162 -9.534 1.00 93.50 106 PHE A C 1
ATOM 821 O O . PHE A 1 106 ? 0.557 1.983 -9.296 1.00 93.50 106 PHE A O 1
ATOM 828 N N . LEU A 1 107 ? 0.245 3.672 -10.761 1.00 93.69 107 LEU A N 1
ATOM 829 C CA . LEU A 1 107 ? 0.681 2.979 -11.965 1.00 93.69 107 LEU A CA 1
ATOM 830 C C . LEU A 1 107 ? 1.737 3.840 -12.655 1.00 93.69 107 LEU A C 1
ATOM 832 O O . LEU A 1 107 ? 1.440 4.954 -13.088 1.00 93.69 107 LEU A O 1
ATOM 836 N N . LEU A 1 108 ? 2.952 3.317 -12.770 1.00 91.00 108 LEU A N 1
ATOM 837 C CA . LEU A 1 108 ? 4.077 3.981 -13.418 1.00 91.00 108 LEU A CA 1
ATOM 838 C C . LEU A 1 108 ? 4.424 3.253 -14.708 1.00 91.00 108 LEU A C 1
ATOM 840 O O . LEU A 1 108 ? 4.535 2.031 -14.723 1.00 91.00 108 LEU A O 1
ATOM 844 N N . VAL A 1 109 ? 4.664 3.998 -15.779 1.00 90.56 109 VAL A N 1
ATOM 845 C CA . VAL A 1 109 ? 5.259 3.478 -17.009 1.00 90.56 109 VAL A CA 1
ATOM 846 C C . VAL A 1 109 ? 6.771 3.637 -16.887 1.00 90.56 109 VAL A C 1
ATOM 848 O O . VAL A 1 109 ? 7.352 4.639 -17.303 1.00 90.56 109 VAL A O 1
ATOM 851 N N . ALA A 1 110 ? 7.400 2.658 -16.245 1.00 89.94 110 ALA A N 1
ATOM 852 C CA . ALA A 1 110 ? 8.832 2.629 -15.994 1.00 89.94 110 ALA A CA 1
ATOM 853 C C . ALA A 1 110 ? 9.351 1.190 -15.970 1.00 89.94 110 ALA A C 1
ATOM 855 O O . ALA A 1 110 ? 8.622 0.235 -15.706 1.00 89.94 110 ALA A O 1
ATOM 856 N N . THR A 1 111 ? 10.642 1.048 -16.257 1.00 89.88 111 THR A N 1
ATOM 857 C CA . THR A 1 111 ? 11.355 -0.215 -16.067 1.00 89.88 111 THR A CA 1
ATOM 858 C C . THR A 1 111 ? 11.614 -0.427 -14.583 1.00 89.88 111 THR A C 1
ATOM 860 O O . THR A 1 111 ? 12.049 0.500 -13.898 1.00 89.88 111 THR A O 1
ATOM 863 N N . GLU A 1 112 ? 11.391 -1.648 -14.111 1.00 89.44 112 GLU A N 1
ATOM 864 C CA . GLU A 1 112 ? 11.794 -2.084 -12.781 1.00 89.44 112 GLU A CA 1
ATOM 865 C C . GLU A 1 112 ? 13.323 -2.109 -12.696 1.00 89.44 112 GLU A C 1
ATOM 867 O O . GLU A 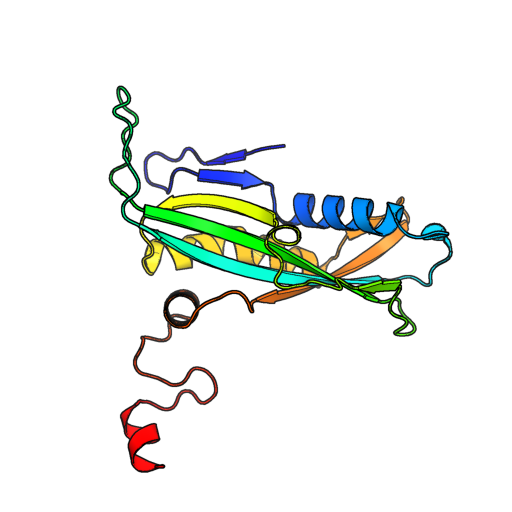1 112 ? 13.993 -2.988 -13.233 1.00 89.44 112 GLU A O 1
ATOM 872 N N . ASN A 1 113 ? 13.891 -1.060 -12.112 1.00 87.56 113 ASN A N 1
ATOM 873 C CA . ASN A 1 113 ? 15.317 -0.943 -11.855 1.00 87.56 113 ASN A CA 1
ATOM 874 C C . ASN A 1 113 ? 15.542 -0.166 -10.555 1.00 87.56 113 ASN A C 1
ATOM 876 O O . ASN A 1 113 ? 14.632 0.486 -10.040 1.00 87.56 113 ASN A O 1
ATOM 880 N N . HIS A 1 114 ? 16.768 -0.235 -10.039 1.00 85.81 114 HIS A N 1
ATOM 881 C CA . HIS A 1 114 ? 17.125 0.401 -8.777 1.00 85.81 114 HIS A CA 1
ATOM 882 C C . HIS A 1 114 ? 16.784 1.883 -8.729 1.00 85.81 114 HIS A C 1
ATOM 884 O O . HIS A 1 114 ? 16.110 2.300 -7.795 1.00 85.81 114 HIS A O 1
ATOM 890 N N . ASP A 1 115 ? 17.167 2.660 -9.734 1.00 87.62 115 ASP A N 1
ATOM 891 C CA . ASP A 1 115 ? 16.996 4.110 -9.682 1.00 87.62 115 ASP A CA 1
ATOM 892 C C . ASP A 1 115 ? 15.517 4.509 -9.687 1.00 87.62 115 ASP A C 1
ATOM 894 O O . ASP A 1 115 ? 15.094 5.290 -8.837 1.00 87.62 115 ASP A O 1
ATOM 898 N N . ASN A 1 116 ? 14.707 3.904 -10.561 1.00 87.75 116 ASN A N 1
ATOM 899 C CA . ASN A 1 116 ? 13.274 4.180 -10.647 1.00 87.75 116 ASN A CA 1
ATOM 900 C C . ASN A 1 116 ? 12.543 3.781 -9.361 1.00 87.75 116 ASN A C 1
ATOM 902 O O . ASN A 1 116 ? 11.746 4.562 -8.843 1.00 87.75 116 ASN A O 1
ATOM 906 N N . ILE A 1 117 ? 12.807 2.577 -8.841 1.00 88.06 117 ILE A N 1
ATOM 907 C CA . ILE A 1 117 ? 12.139 2.076 -7.635 1.00 88.06 117 ILE A CA 1
ATOM 908 C C . ILE A 1 117 ? 12.603 2.847 -6.405 1.00 88.06 117 ILE A C 1
ATOM 910 O O . ILE A 1 117 ? 11.775 3.318 -5.631 1.00 88.06 117 ILE A O 1
ATOM 914 N N . HIS A 1 118 ? 13.911 3.018 -6.224 1.00 86.00 118 HIS A N 1
ATOM 915 C CA . HIS A 1 118 ? 14.457 3.739 -5.082 1.00 86.00 118 HIS A CA 1
ATOM 916 C C . HIS A 1 118 ? 13.970 5.190 -5.065 1.00 86.00 118 HIS A C 1
ATOM 918 O O . HIS A 1 118 ? 13.527 5.666 -4.021 1.00 86.00 118 HIS A O 1
ATOM 924 N N . GLN A 1 119 ? 13.991 5.880 -6.211 1.00 85.62 119 GLN A N 1
ATOM 925 C CA . GLN A 1 119 ? 13.492 7.248 -6.303 1.00 85.62 119 GLN A CA 1
ATOM 926 C C . GLN A 1 119 ? 11.989 7.322 -6.018 1.00 85.62 119 GLN A C 1
ATOM 928 O O . GLN A 1 119 ? 11.567 8.140 -5.206 1.00 85.62 119 GLN A O 1
ATOM 933 N N . PHE A 1 120 ? 11.183 6.432 -6.604 1.00 88.19 120 PHE A N 1
ATOM 934 C CA . PHE A 1 120 ? 9.745 6.368 -6.334 1.00 88.19 120 PHE A CA 1
ATOM 935 C C . PHE A 1 120 ? 9.439 6.143 -4.846 1.00 88.19 120 PHE A C 1
ATOM 937 O O . PHE A 1 120 ? 8.613 6.840 -4.254 1.00 88.19 120 PHE A O 1
ATOM 944 N N . MET A 1 121 ? 10.136 5.197 -4.216 1.00 88.94 121 MET A N 1
ATOM 945 C CA . MET A 1 121 ? 9.940 4.893 -2.802 1.00 88.94 121 MET A CA 1
ATOM 946 C C . MET A 1 121 ? 10.379 6.050 -1.909 1.00 88.94 121 MET A C 1
ATOM 948 O O . MET A 1 121 ? 9.660 6.405 -0.981 1.00 88.94 121 MET A O 1
ATOM 952 N N . LYS A 1 122 ? 11.540 6.646 -2.184 1.00 88.06 122 LYS A N 1
ATOM 953 C CA . LYS A 1 122 ? 12.112 7.726 -1.378 1.00 88.06 122 LYS A CA 1
ATOM 954 C C . LYS A 1 122 ? 11.331 9.032 -1.501 1.00 88.06 122 LYS A C 1
ATOM 956 O O . LYS A 1 122 ? 11.092 9.676 -0.485 1.00 88.06 122 LYS A O 1
ATOM 961 N N . ASP A 1 123 ? 10.969 9.421 -2.717 1.00 86.75 123 ASP A N 1
ATOM 962 C CA . ASP A 1 123 ? 10.446 10.761 -2.985 1.00 86.75 123 ASP A CA 1
ATOM 963 C C . ASP A 1 123 ? 8.917 10.823 -2.855 1.00 86.75 123 ASP A C 1
ATOM 965 O O . ASP A 1 123 ? 8.371 11.903 -2.641 1.00 86.75 123 ASP A O 1
ATOM 969 N N . ILE A 1 124 ? 8.222 9.683 -2.980 1.00 87.31 124 ILE A N 1
ATOM 970 C CA . ILE A 1 124 ? 6.752 9.637 -3.019 1.00 87.31 124 ILE A CA 1
ATOM 971 C C . ILE A 1 124 ? 6.190 8.755 -1.902 1.00 87.31 124 ILE A C 1
ATOM 973 O O . ILE A 1 124 ? 5.477 9.247 -1.030 1.00 87.31 124 ILE A O 1
ATOM 977 N N . ILE A 1 125 ? 6.504 7.456 -1.893 1.00 89.94 125 ILE A N 1
ATOM 978 C CA . ILE A 1 125 ? 5.805 6.513 -1.004 1.00 89.94 125 ILE A CA 1
ATOM 979 C C . ILE A 1 125 ? 6.199 6.685 0.464 1.00 89.94 12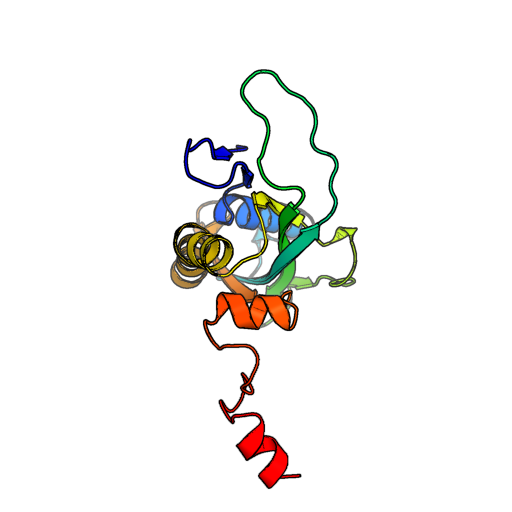5 ILE A C 1
ATOM 981 O O . ILE A 1 125 ? 5.318 6.793 1.315 1.00 89.94 125 ILE A O 1
ATOM 985 N N . ASN A 1 126 ? 7.496 6.699 0.779 1.00 90.88 126 ASN A N 1
ATOM 986 C CA . ASN A 1 126 ? 7.967 6.733 2.163 1.00 90.88 126 ASN A CA 1
ATOM 987 C C . ASN A 1 126 ? 7.499 7.992 2.906 1.00 90.88 126 ASN A C 1
ATOM 989 O O . ASN A 1 126 ? 6.895 7.814 3.961 1.00 90.88 126 ASN A O 1
ATOM 993 N N . PRO A 1 127 ? 7.643 9.221 2.360 1.00 90.88 127 PRO A N 1
ATOM 994 C CA . PRO A 1 127 ? 7.172 10.426 3.037 1.00 90.88 127 PRO A CA 1
ATOM 995 C C . PRO A 1 127 ? 5.678 10.377 3.369 1.00 90.88 127 PRO A C 1
ATOM 997 O O . PRO A 1 127 ? 5.291 10.694 4.492 1.00 90.88 127 PRO A O 1
ATOM 1000 N N . GLU A 1 128 ? 4.838 9.922 2.431 1.00 90.62 128 GLU A N 1
ATOM 1001 C CA . GLU A 1 128 ? 3.401 9.783 2.682 1.00 90.62 128 GLU A CA 1
ATOM 1002 C C . GLU A 1 128 ? 3.102 8.711 3.739 1.00 90.62 128 GLU A C 1
ATOM 1004 O O . GLU A 1 128 ? 2.270 8.923 4.623 1.00 90.62 128 GLU A O 1
ATOM 1009 N N . THR A 1 129 ? 3.775 7.555 3.683 1.00 90.94 129 THR A N 1
ATOM 1010 C CA . THR A 1 129 ? 3.546 6.483 4.662 1.00 90.94 129 THR A CA 1
ATOM 1011 C C . THR A 1 129 ? 4.069 6.817 6.053 1.00 90.94 129 THR A C 1
ATOM 1013 O O . THR A 1 129 ? 3.424 6.448 7.031 1.00 90.94 129 THR A O 1
ATOM 1016 N N . ASP A 1 130 ? 5.191 7.523 6.153 1.00 91.56 130 ASP A N 1
ATOM 1017 C CA . ASP A 1 130 ? 5.782 7.931 7.427 1.00 91.56 130 ASP A CA 1
ATOM 1018 C C . ASP A 1 130 ? 4.923 9.020 8.073 1.00 91.56 130 ASP A C 1
ATOM 1020 O O . ASP A 1 130 ? 4.565 8.905 9.243 1.00 91.56 130 ASP A O 1
ATOM 1024 N N . GLN A 1 131 ? 4.440 9.990 7.286 1.00 90.81 131 GLN A N 1
ATOM 1025 C CA . GLN A 1 131 ? 3.475 10.974 7.775 1.00 90.81 131 GLN A CA 1
ATOM 1026 C C . GLN A 1 131 ? 2.204 10.307 8.327 1.00 90.81 131 GLN A C 1
ATOM 1028 O O . GLN A 1 131 ? 1.731 10.682 9.399 1.00 90.81 131 GLN A O 1
ATOM 1033 N N . MET A 1 132 ? 1.654 9.306 7.630 1.00 91.38 132 MET A N 1
ATOM 1034 C CA . MET A 1 132 ? 0.471 8.576 8.104 1.00 91.38 132 MET A CA 1
ATOM 1035 C C . MET A 1 132 ? 0.727 7.772 9.384 1.00 91.38 132 MET A C 1
ATOM 1037 O O . MET A 1 132 ? -0.168 7.685 10.227 1.00 91.38 132 MET A O 1
ATOM 1041 N N . LYS A 1 133 ? 1.917 7.183 9.537 1.00 91.06 133 LYS A N 1
ATOM 1042 C CA . LYS A 1 133 ? 2.301 6.454 10.755 1.00 91.06 133 LYS A CA 1
ATOM 1043 C C . LYS A 1 133 ? 2.449 7.391 11.946 1.00 91.06 133 LYS A C 1
ATOM 1045 O O . LYS A 1 133 ? 1.924 7.098 13.018 1.00 91.06 133 LYS A O 1
ATOM 1050 N N . ASP A 1 134 ? 3.132 8.513 11.740 1.00 91.75 134 ASP A N 1
ATOM 1051 C CA . ASP A 1 134 ? 3.490 9.440 12.811 1.00 91.75 134 ASP A CA 1
ATOM 1052 C C . ASP A 1 134 ? 2.298 10.295 13.249 1.00 91.75 134 ASP A C 1
ATOM 1054 O O . ASP A 1 134 ? 2.071 10.498 14.442 1.00 91.75 134 ASP A O 1
ATOM 1058 N N . GLN A 1 135 ? 1.527 10.806 12.286 1.00 93.56 135 GLN A N 1
ATOM 1059 C CA . GLN A 1 135 ? 0.472 11.790 12.542 1.00 93.56 135 GLN A CA 1
ATOM 1060 C C . GLN A 1 135 ? -0.932 11.196 12.482 1.00 93.56 135 GLN A C 1
ATOM 1062 O O . GLN A 1 135 ? -1.847 11.756 13.086 1.00 93.56 135 GLN A O 1
ATOM 1067 N N . GLY A 1 136 ? -1.133 10.087 11.768 1.00 94.06 136 GLY A N 1
ATOM 1068 C CA . GLY A 1 136 ? -2.468 9.553 11.526 1.00 94.06 136 GLY A CA 1
ATOM 1069 C C . GLY A 1 136 ? -3.374 10.524 10.757 1.00 94.06 136 GLY A C 1
ATOM 1070 O O . GLY A 1 136 ? -2.913 11.389 10.013 1.00 94.06 136 GLY A O 1
ATOM 1071 N N . PHE A 1 137 ? -4.686 10.387 10.935 1.00 94.69 137 PHE A N 1
ATOM 1072 C CA . PHE A 1 137 ? -5.688 11.326 10.421 1.00 94.69 137 PHE A CA 1
ATOM 1073 C C . PHE A 1 137 ? -6.923 11.378 11.327 1.00 94.69 137 PHE A C 1
ATOM 1075 O O . PHE A 1 137 ? -7.100 10.536 12.207 1.00 94.69 137 PHE A O 1
ATOM 1082 N N . TYR A 1 138 ? -7.798 12.360 11.101 1.00 93.19 138 TYR A N 1
ATOM 1083 C CA . TYR A 1 138 ? -9.043 12.524 11.852 1.00 93.19 138 TYR A CA 1
ATOM 1084 C C . TYR A 1 138 ? -10.254 12.032 11.056 1.00 93.19 138 TYR A C 1
ATOM 1086 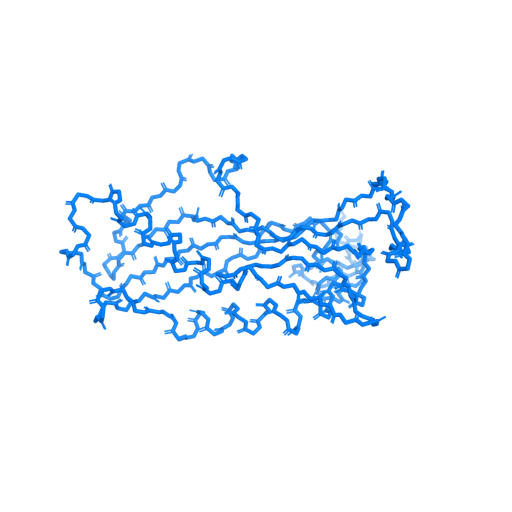O O . TYR A 1 138 ? -10.398 12.305 9.863 1.00 93.19 138 TYR A O 1
ATOM 1094 N N . PHE A 1 139 ? -11.135 11.307 11.734 1.00 89.81 139 PHE A N 1
ATOM 1095 C CA . PHE A 1 139 ? -12.444 10.875 11.262 1.00 89.81 139 PHE A CA 1
ATOM 1096 C C . PHE A 1 139 ? -13.527 11.631 12.040 1.00 89.81 139 PHE A C 1
ATOM 1098 O O . PHE A 1 139 ? -13.384 11.812 13.241 1.00 89.81 139 PHE A O 1
ATOM 1105 N N . ALA A 1 140 ? -14.607 12.066 11.380 1.00 85.50 140 ALA A N 1
ATOM 1106 C CA . ALA A 1 140 ? -15.698 12.814 12.026 1.00 85.50 140 ALA A CA 1
ATOM 1107 C C . ALA A 1 140 ? -15.206 13.952 12.959 1.00 85.50 140 ALA A C 1
ATOM 1109 O O . ALA A 1 140 ? -15.704 14.110 14.067 1.00 85.50 140 ALA A O 1
ATOM 1110 N N . ASP A 1 141 ? -14.212 14.706 12.478 1.00 81.25 141 ASP A N 1
ATOM 1111 C CA . ASP A 1 141 ? -13.576 15.895 13.067 1.00 81.25 141 ASP A CA 1
ATOM 1112 C C . ASP A 1 141 ? -12.749 15.710 14.355 1.00 81.25 141 ASP A C 1
ATOM 1114 O O . ASP A 1 141 ? -11.742 16.398 14.504 1.00 81.25 141 ASP A O 1
ATOM 1118 N N . ASP A 1 142 ? -13.075 14.770 15.244 1.00 88.12 142 ASP A N 1
ATOM 1119 C CA . ASP A 1 142 ? -12.388 14.618 16.541 1.00 88.12 142 ASP A CA 1
ATOM 1120 C C . ASP A 1 142 ? -11.778 13.230 16.794 1.00 88.12 142 ASP A C 1
ATOM 1122 O O . ASP A 1 142 ? -11.000 13.039 17.733 1.00 88.12 142 ASP A O 1
ATOM 1126 N N . LYS A 1 143 ? -12.074 12.245 15.942 1.00 91.94 143 LYS A N 1
ATOM 1127 C CA . LYS A 1 143 ? -11.669 10.856 16.169 1.00 91.94 143 LYS A CA 1
ATOM 1128 C C . LYS A 1 143 ? -10.371 10.525 15.468 1.00 91.94 143 LYS A C 1
ATOM 1130 O O . LYS A 1 143 ? -10.329 10.320 14.256 1.00 91.94 143 LYS A O 1
ATOM 1135 N N . HIS A 1 144 ? -9.308 10.446 16.255 1.00 94.94 144 HIS A N 1
ATOM 1136 C CA . HIS A 1 144 ? -7.966 10.211 15.743 1.00 94.94 144 HIS A CA 1
ATOM 1137 C C . HIS A 1 144 ? -7.713 8.739 15.387 1.00 94.94 144 HIS A C 1
ATOM 1139 O O . HIS A 1 144 ? -8.049 7.826 16.150 1.00 94.94 144 HIS A O 1
ATOM 1145 N N . ILE A 1 145 ? -7.115 8.524 14.215 1.00 96.38 145 ILE A N 1
ATOM 1146 C CA . ILE A 1 145 ? -6.804 7.219 13.632 1.00 96.38 145 ILE A CA 1
ATOM 1147 C C . ILE A 1 145 ? -5.310 7.156 13.327 1.00 96.38 145 ILE A C 1
ATOM 1149 O O . ILE A 1 145 ? -4.814 7.945 12.525 1.00 96.38 145 ILE A O 1
ATOM 1153 N N . PHE A 1 146 ? -4.608 6.186 13.905 1.00 95.94 146 PHE A N 1
ATOM 1154 C CA . PHE A 1 146 ? -3.230 5.858 13.541 1.00 95.94 146 PHE A CA 1
ATOM 1155 C C . PHE A 1 146 ? -3.210 4.819 12.426 1.00 95.94 146 PHE A C 1
ATOM 1157 O O . PHE A 1 146 ? -4.050 3.915 12.407 1.00 95.94 146 PHE A O 1
ATOM 1164 N N . VAL A 1 147 ? -2.243 4.922 11.515 1.00 97.00 147 VAL A N 1
ATOM 1165 C CA . VAL A 1 147 ? -2.105 3.988 10.393 1.00 97.00 147 VAL A CA 1
ATOM 1166 C C . VAL A 1 147 ? -0.842 3.156 10.558 1.00 97.00 147 VAL A C 1
ATOM 1168 O O . VAL A 1 147 ? 0.267 3.675 10.511 1.00 97.00 147 VAL A O 1
ATOM 1171 N N . ASP A 1 148 ? -1.010 1.844 10.686 1.00 96.12 148 ASP A N 1
ATOM 1172 C CA . ASP A 1 148 ? 0.098 0.896 10.733 1.00 96.12 148 ASP A CA 1
ATOM 1173 C C . ASP A 1 148 ? 0.318 0.322 9.320 1.00 96.12 148 ASP A C 1
ATOM 1175 O O . ASP A 1 148 ? -0.473 -0.484 8.829 1.00 96.12 148 ASP A O 1
ATOM 1179 N N . VAL A 1 149 ? 1.386 0.752 8.638 1.00 95.12 149 VAL A N 1
ATOM 1180 C CA . VAL A 1 149 ? 1.710 0.294 7.270 1.00 95.12 149 VAL A CA 1
ATOM 1181 C C . VAL A 1 149 ? 2.720 -0.850 7.305 1.00 95.12 149 VAL A C 1
ATOM 1183 O O . VAL A 1 149 ? 3.854 -0.671 7.760 1.00 95.12 149 VAL A O 1
ATOM 1186 N N . VAL A 1 150 ? 2.330 -2.007 6.768 1.00 94.44 150 VAL A N 1
ATOM 1187 C CA . VAL A 1 150 ? 3.168 -3.207 6.650 1.00 94.44 150 VAL A CA 1
ATOM 1188 C C . VAL A 1 150 ? 3.562 -3.444 5.192 1.00 94.44 150 VAL A C 1
ATOM 1190 O O . VAL A 1 150 ? 2.742 -3.845 4.368 1.00 94.44 150 VAL A O 1
ATOM 1193 N N . ARG A 1 151 ? 4.844 -3.280 4.872 1.00 92.75 151 ARG A N 1
ATOM 1194 C CA . ARG A 1 151 ? 5.364 -3.509 3.518 1.00 92.75 151 ARG A CA 1
ATOM 1195 C C . ARG A 1 151 ? 5.727 -4.971 3.294 1.00 92.75 151 ARG A C 1
ATOM 1197 O O . ARG A 1 151 ? 6.881 -5.362 3.431 1.00 92.75 151 ARG A O 1
ATOM 1204 N N . SER A 1 152 ? 4.717 -5.792 3.024 1.00 93.50 152 SER A N 1
ATOM 1205 C CA . SER A 1 152 ? 4.861 -7.249 2.880 1.00 93.50 152 SER A CA 1
ATOM 1206 C C . SER A 1 152 ? 4.515 -7.775 1.491 1.00 93.50 152 SER A C 1
ATOM 1208 O O . SER A 1 152 ? 4.725 -8.955 1.227 1.00 93.50 152 SER A O 1
ATOM 1210 N N . MET A 1 153 ? 4.007 -6.929 0.593 1.00 95.12 153 MET A N 1
ATOM 1211 C CA . MET A 1 153 ? 3.660 -7.318 -0.776 1.00 95.12 153 MET A CA 1
ATOM 1212 C C . MET A 1 153 ? 4.811 -7.019 -1.745 1.00 95.12 153 MET A C 1
ATOM 1214 O O . MET A 1 153 ? 4.590 -6.482 -2.826 1.00 95.12 153 MET A O 1
ATOM 1218 N N . LEU A 1 154 ? 6.039 -7.321 -1.324 1.00 91.94 154 LEU A N 1
ATOM 1219 C CA . LEU A 1 154 ? 7.237 -7.245 -2.154 1.00 91.94 154 LEU A CA 1
ATOM 1220 C C . LEU A 1 154 ? 7.747 -8.659 -2.386 1.00 91.94 154 LEU A C 1
ATOM 1222 O O . LEU A 1 154 ? 7.827 -9.455 -1.446 1.00 91.94 154 LEU A O 1
ATOM 1226 N N . ASP A 1 155 ? 8.103 -8.964 -3.624 1.00 89.69 155 ASP A N 1
ATOM 1227 C CA . ASP A 1 155 ? 8.771 -10.211 -3.936 1.00 89.69 155 ASP A CA 1
ATOM 1228 C C . ASP A 1 155 ? 10.263 -10.150 -3.541 1.00 89.69 155 ASP A C 1
ATOM 1230 O O . ASP A 1 155 ? 10.772 -9.180 -2.959 1.00 89.69 155 ASP A O 1
ATOM 1234 N N . GLY A 1 156 ? 10.977 -11.239 -3.827 1.00 86.25 156 GLY A N 1
ATOM 1235 C CA . GLY A 1 156 ? 12.404 -11.321 -3.567 1.00 86.25 156 GLY A CA 1
ATOM 1236 C C . GLY A 1 156 ? 13.174 -10.226 -4.300 1.00 86.25 156 GLY A C 1
ATOM 1237 O O . GLY A 1 156 ? 13.996 -9.568 -3.676 1.00 86.25 156 GLY A O 1
ATOM 1238 N N . GLU A 1 157 ? 12.927 -9.992 -5.581 1.00 85.38 157 GLU A N 1
ATOM 1239 C CA . GLU A 1 157 ? 13.693 -9.022 -6.362 1.00 85.38 157 GLU A CA 1
ATOM 1240 C C . GLU A 1 157 ? 13.444 -7.588 -5.884 1.00 85.38 157 GLU A C 1
ATOM 1242 O O . GLU A 1 157 ? 14.385 -6.885 -5.495 1.00 85.38 157 GLU A O 1
ATOM 1247 N N . MET A 1 158 ? 12.178 -7.208 -5.756 1.00 87.31 158 MET A N 1
ATOM 1248 C CA . MET A 1 158 ? 11.752 -5.871 -5.383 1.00 87.31 158 MET A CA 1
ATOM 1249 C C . MET A 1 158 ? 12.230 -5.476 -3.994 1.00 87.31 158 MET A C 1
ATOM 1251 O O . MET A 1 158 ? 12.738 -4.373 -3.803 1.00 87.31 158 MET A O 1
ATOM 1255 N N . ALA A 1 159 ? 12.156 -6.386 -3.019 1.00 85.88 159 ALA A N 1
ATOM 1256 C CA . ALA A 1 159 ? 12.694 -6.102 -1.694 1.00 85.88 159 ALA A CA 1
ATOM 1257 C C . ALA A 1 159 ? 14.237 -5.995 -1.688 1.00 85.88 159 ALA A C 1
ATOM 1259 O O . ALA A 1 159 ? 14.794 -5.390 -0.772 1.00 85.88 159 ALA A O 1
ATOM 1260 N N . SER A 1 160 ? 14.951 -6.539 -2.687 1.00 82.44 160 SER A N 1
ATOM 1261 C CA . SER A 1 160 ? 16.398 -6.295 -2.864 1.00 82.44 160 SER A CA 1
ATOM 1262 C C . SER A 1 160 ? 16.618 -4.886 -3.357 1.00 82.44 160 SER A C 1
ATOM 1264 O O . SER A 1 160 ? 17.378 -4.122 -2.768 1.00 82.44 160 SER A O 1
ATOM 1266 N N . ILE A 1 161 ? 15.909 -4.557 -4.432 1.00 82.50 161 ILE A N 1
ATOM 1267 C CA . ILE A 1 161 ? 16.020 -3.286 -5.121 1.00 82.50 161 ILE A CA 1
ATOM 1268 C C . ILE A 1 161 ? 15.676 -2.147 -4.157 1.00 82.50 161 ILE A C 1
ATOM 1270 O O . ILE A 1 161 ? 16.443 -1.199 -4.025 1.00 82.50 161 ILE A O 1
ATOM 1274 N N . SER A 1 162 ? 14.576 -2.271 -3.411 1.00 78.00 162 SER A N 1
ATOM 1275 C CA . SER A 1 162 ? 14.109 -1.235 -2.490 1.00 78.00 162 SER A CA 1
ATOM 1276 C C . SER A 1 162 ? 14.976 -1.076 -1.239 1.00 78.00 162 SER A C 1
ATOM 1278 O O . SER A 1 162 ? 14.963 -0.011 -0.630 1.00 78.00 162 SER A O 1
ATOM 1280 N N . SER A 1 163 ? 15.682 -2.128 -0.809 1.00 76.56 163 SER A N 1
ATOM 1281 C CA . SER A 1 163 ? 16.559 -2.073 0.373 1.00 76.56 163 SER A CA 1
ATOM 1282 C C . SER A 1 163 ? 17.985 -1.631 0.045 1.00 76.56 163 SER A C 1
ATOM 1284 O O . SER A 1 163 ? 18.767 -1.389 0.962 1.00 76.56 163 SER A O 1
ATOM 1286 N N . GLY A 1 164 ? 18.350 -1.571 -1.240 1.00 71.38 164 GLY A N 1
ATOM 1287 C CA . GLY A 1 164 ? 19.731 -1.370 -1.685 1.00 71.38 164 GLY A CA 1
ATOM 1288 C C . GLY A 1 164 ? 20.656 -2.556 -1.373 1.00 71.38 164 GLY A C 1
ATOM 1289 O O . GLY A 1 164 ? 21.841 -2.522 -1.705 1.00 71.38 164 GLY A O 1
ATOM 1290 N N . ALA A 1 165 ? 20.140 -3.627 -0.757 1.00 67.00 165 ALA A N 1
ATOM 1291 C CA . ALA A 1 165 ? 20.887 -4.851 -0.530 1.00 67.00 165 ALA A CA 1
ATOM 1292 C C . ALA A 1 165 ? 20.934 -5.629 -1.851 1.00 67.00 165 ALA A C 1
ATOM 1294 O O . ALA A 1 165 ? 19.919 -6.156 -2.309 1.00 67.00 165 ALA A O 1
ATOM 1295 N N . GLY A 1 166 ? 22.104 -5.686 -2.492 1.00 63.69 166 GLY A N 1
ATOM 1296 C CA . GLY A 1 166 ? 22.311 -6.489 -3.701 1.00 63.69 166 GLY A CA 1
ATOM 1297 C C . GLY A 1 166 ? 21.869 -7.949 -3.507 1.00 63.69 166 GLY A C 1
ATOM 1298 O O . GLY A 1 166 ? 21.874 -8.462 -2.390 1.00 63.69 166 GLY A O 1
ATOM 1299 N N . GLY A 1 167 ? 21.487 -8.637 -4.588 1.00 66.25 167 GLY A N 1
ATOM 1300 C CA . GLY A 1 167 ? 20.830 -9.960 -4.556 1.00 66.25 167 GLY A CA 1
ATOM 1301 C C . GLY A 1 167 ? 21.639 -11.144 -3.987 1.00 66.25 167 GLY A C 1
ATOM 1302 O O . GLY A 1 167 ? 21.250 -12.294 -4.176 1.00 66.25 167 GLY A O 1
ATOM 1303 N N . SER A 1 168 ? 22.768 -10.906 -3.314 1.00 69.25 168 SER A N 1
ATOM 1304 C CA . SER A 1 168 ? 23.709 -11.927 -2.833 1.00 69.25 168 SER A CA 1
ATOM 1305 C C . SER A 1 168 ? 23.855 -12.009 -1.305 1.00 69.25 168 SER A C 1
ATOM 1307 O O . SER A 1 168 ? 24.749 -12.715 -0.827 1.00 69.25 168 SER A O 1
ATOM 1309 N N . SER A 1 169 ? 23.015 -11.321 -0.524 1.00 75.50 169 SER A N 1
ATOM 1310 C CA . SER A 1 169 ? 22.993 -11.416 0.946 1.00 75.50 169 SER A CA 1
ATOM 1311 C C . SER A 1 169 ? 21.592 -11.694 1.505 1.00 75.50 169 SER A C 1
ATOM 1313 O O . SER A 1 169 ? 20.571 -11.314 0.930 1.00 75.50 169 SER A O 1
ATOM 1315 N N . CYS A 1 170 ? 21.529 -12.394 2.642 1.00 77.38 170 CYS A N 1
ATOM 1316 C CA . CYS A 1 170 ? 20.296 -12.597 3.397 1.00 77.38 170 CYS A CA 1
ATOM 1317 C C . CYS A 1 170 ? 19.818 -11.268 3.981 1.00 77.38 170 CYS A C 1
ATOM 1319 O O . CYS A 1 170 ? 20.568 -10.593 4.675 1.00 77.38 170 CYS A O 1
ATOM 1321 N N . ARG A 1 171 ? 18.545 -10.920 3.800 1.00 70.81 171 ARG A N 1
ATOM 1322 C CA . ARG A 1 171 ? 17.999 -9.646 4.305 1.00 70.81 171 ARG A CA 1
ATOM 1323 C C . ARG A 1 171 ? 17.645 -9.649 5.785 1.00 70.81 171 ARG A C 1
ATOM 1325 O O . ARG A 1 171 ? 17.497 -8.587 6.369 1.00 70.81 171 ARG A O 1
ATOM 1332 N N . LEU A 1 172 ? 17.511 -10.831 6.386 1.00 79.56 172 LEU A N 1
ATOM 1333 C CA . LEU A 1 172 ? 17.206 -10.959 7.811 1.00 79.56 172 LEU A CA 1
ATOM 1334 C C . LEU A 1 172 ? 18.470 -10.911 8.671 1.00 79.56 172 LEU A C 1
ATOM 1336 O O . LEU A 1 172 ? 18.454 -10.329 9.748 1.00 79.56 172 LEU A O 1
ATOM 1340 N N . CYS A 1 173 ? 19.561 -11.525 8.207 1.00 83.25 173 CYS A N 1
ATOM 1341 C CA . CYS A 1 173 ? 20.795 -11.651 8.986 1.00 83.25 173 CYS A CA 1
ATOM 1342 C C . CYS A 1 173 ? 22.023 -11.024 8.3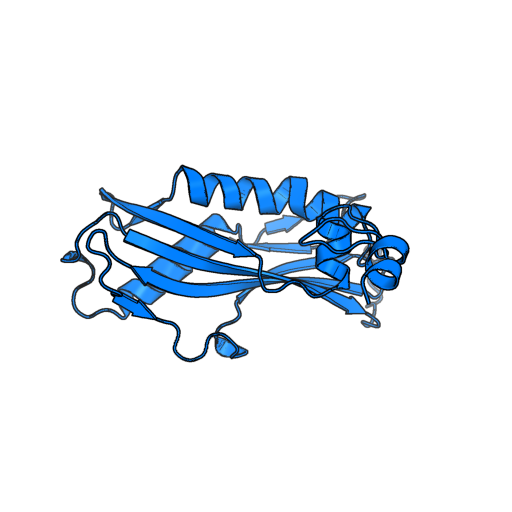21 1.00 83.25 173 CYS A C 1
ATOM 1344 O O . CYS A 1 173 ? 23.121 -11.155 8.851 1.00 83.25 173 CYS A O 1
ATOM 1346 N N . THR A 1 174 ? 21.867 -10.372 7.163 1.00 78.50 174 THR A N 1
ATOM 1347 C CA . THR A 1 174 ? 22.927 -9.733 6.348 1.00 78.50 174 THR A CA 1
ATOM 1348 C C . THR A 1 174 ? 24.047 -10.650 5.853 1.00 78.50 174 THR A C 1
ATOM 1350 O O . THR A 1 174 ? 24.907 -10.202 5.100 1.00 78.50 174 THR A O 1
ATOM 1353 N N . ALA A 1 175 ? 24.008 -11.939 6.202 1.00 82.88 175 ALA A N 1
ATOM 1354 C CA . ALA A 1 175 ? 25.003 -12.917 5.794 1.00 82.88 175 ALA A CA 1
ATOM 1355 C C . ALA A 1 175 ? 25.058 -13.036 4.267 1.00 82.88 175 ALA A C 1
ATOM 1357 O O . ALA A 1 175 ? 24.036 -13.193 3.593 1.00 82.88 175 ALA A O 1
ATOM 1358 N N . THR A 1 176 ? 26.261 -12.981 3.722 1.00 81.88 176 THR A N 1
ATOM 1359 C CA . THR A 1 176 ? 26.552 -13.249 2.316 1.00 81.88 176 THR A CA 1
ATOM 1360 C C . THR A 1 176 ? 26.214 -14.695 1.953 1.00 81.88 176 THR A C 1
ATOM 1362 O O . THR A 1 176 ? 26.183 -15.584 2.806 1.00 81.88 176 THR A O 1
ATOM 1365 N N . GLN A 1 177 ? 26.028 -14.977 0.660 1.00 79.94 177 GLN A N 1
ATOM 1366 C CA . GLN A 1 177 ? 25.875 -16.360 0.188 1.00 79.94 177 GLN A CA 1
ATOM 1367 C C . GLN A 1 177 ? 27.012 -17.286 0.646 1.00 79.94 177 GLN A C 1
ATOM 1369 O O . GLN A 1 177 ? 26.771 -18.472 0.855 1.00 79.94 177 GLN A O 1
ATOM 1374 N N . LYS A 1 178 ? 28.237 -16.765 0.796 1.00 82.94 178 LYS A N 1
ATOM 1375 C CA . LYS A 1 178 ? 29.376 -17.539 1.298 1.00 82.94 178 LYS A CA 1
ATOM 1376 C C . LYS A 1 178 ? 29.169 -17.928 2.763 1.00 82.94 178 LYS A C 1
ATOM 1378 O O . LYS A 1 178 ? 29.189 -19.107 3.080 1.00 82.94 178 LYS A O 1
ATOM 1383 N N . GLU A 1 179 ? 28.856 -16.961 3.620 1.00 85.31 179 GLU A N 1
ATOM 1384 C CA . GLU A 1 179 ? 28.613 -17.205 5.049 1.00 85.31 179 GLU A CA 1
ATOM 1385 C C . GLU A 1 179 ? 27.398 -18.103 5.305 1.00 85.31 179 GLU A C 1
ATOM 1387 O O . GLU A 1 179 ? 27.368 -18.823 6.298 1.00 85.31 179 GLU A O 1
ATOM 1392 N N . LEU A 1 180 ? 26.390 -18.070 4.429 1.00 83.94 180 LEU A N 1
ATOM 1393 C CA . LEU A 1 180 ? 25.252 -18.988 4.502 1.00 83.94 180 LEU A CA 1
ATOM 1394 C C . LEU A 1 180 ? 25.642 -20.420 4.129 1.00 83.94 180 LEU A C 1
ATOM 1396 O O . LEU A 1 180 ? 25.176 -21.353 4.775 1.00 83.94 180 LEU A O 1
ATOM 1400 N N . LYS A 1 181 ? 26.492 -20.595 3.110 1.00 82.69 181 LYS A N 1
ATOM 1401 C CA . LYS A 1 181 ? 27.010 -21.913 2.712 1.00 82.69 181 LYS A CA 1
ATOM 1402 C C . LYS A 1 181 ? 27.917 -22.511 3.780 1.00 82.69 181 LYS A C 1
ATOM 1404 O O . LYS A 1 181 ? 27.846 -23.706 4.010 1.00 82.69 181 LYS A O 1
ATOM 1409 N N . ASP A 1 182 ? 28.703 -21.681 4.459 1.00 83.50 182 ASP A N 1
ATOM 1410 C CA . ASP A 1 182 ? 29.607 -22.120 5.528 1.00 83.50 182 ASP A CA 1
ATOM 1411 C C . ASP A 1 182 ? 28.856 -22.537 6.818 1.00 83.50 182 ASP A C 1
ATOM 1413 O O . ASP A 1 182 ? 29.461 -23.090 7.735 1.00 83.50 182 ASP A O 1
ATOM 1417 N N . ARG A 1 183 ? 27.543 -22.265 6.912 1.00 78.44 183 ARG A N 1
ATOM 1418 C CA . ARG A 1 183 ? 26.664 -22.629 8.044 1.00 78.44 183 ARG A CA 1
ATOM 1419 C C . ARG A 1 183 ? 25.746 -23.826 7.763 1.00 78.44 183 ARG A C 1
ATOM 1421 O O . ARG A 1 183 ? 25.030 -24.232 8.679 1.00 78.44 183 ARG A O 1
ATOM 1428 N N . ALA A 1 184 ? 25.709 -24.311 6.522 1.00 65.31 184 ALA A N 1
ATOM 1429 C CA . ALA A 1 184 ? 24.886 -25.438 6.076 1.00 65.31 184 ALA A CA 1
ATOM 1430 C C . ALA A 1 184 ? 25.686 -26.744 6.124 1.00 65.31 184 ALA A C 1
ATOM 1432 O O . ALA A 1 184 ? 25.077 -27.772 6.494 1.00 65.31 184 ALA A O 1
#

Nearest PDB structures (foldseek):
  6pr5-assembly1_A  TM=8.606E-01  e=3.865E-11  Helicoverpa zea
  6pqn-assembly1_A  TM=7.641E-01  e=7.110E-10  Helicoverpa zea
  6b40-assembly1_E  TM=7.190E-01  e=1.685E-08  Branchiostoma belcheri
  6oem-assembly1_C  TM=7.043E-01  e=5.479E-07  Mus musculus
  6dbx-assembly1_A  TM=6.521E-01  e=1.712E-06  Escherichia coli K-12

Solvent-accessible surface area (backbone atoms only — not comparable 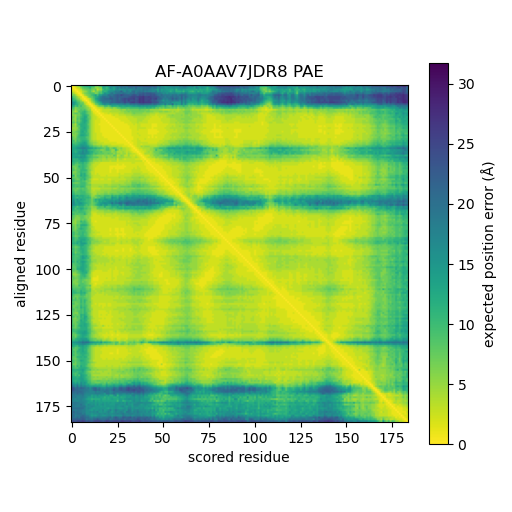to full-atom values): 10518 Å² total; per-residue (Å²): 121,81,44,75,47,84,45,103,87,49,62,46,31,45,33,42,59,62,61,60,52,52,51,53,51,49,55,56,55,46,69,74,44,97,59,64,86,77,59,59,69,49,32,40,38,32,32,37,30,33,45,51,68,48,71,82,48,85,76,70,94,46,90,97,67,60,72,96,54,42,22,33,34,43,32,34,38,27,68,44,37,33,29,31,65,87,69,49,74,78,45,69,50,91,52,74,85,38,76,89,48,55,38,82,38,35,43,33,52,32,60,86,43,52,68,57,49,39,49,48,41,60,76,50,49,45,58,47,51,50,48,31,44,76,69,31,50,69,46,94,85,75,42,45,33,37,36,47,79,41,82,70,52,46,54,76,65,51,52,22,46,66,67,70,47,60,96,57,46,42,89,88,76,64,41,37,59,65,60,51,59,77,71,108

InterPro domains:
  IPR058554 V(D)J recombination-activating protein 1, RNase H domain [PF26100] (47-168)

Sequence (184 aa):
MIQLYLNPTAPVGVSVPCAQFVYYTFCRLMSTLPSPSNENFPLRFQIADGLDGSGKHTVYNQPNTNTSTKSVILFCSKAINIVNSSGKELWKNNCPNSLFSQRPIFLLVATENHDNIHQFMKDIINPETDQMKDQGFYFADDKHIFVDVVRSMLDGEMASISSGAGGSSCRLCTATQKELKDRA

Foldseek 3Di:
DKDFDDDVPAWTKIFDAPLVVQVVVVVVQCVPAPCSPPAADDKEWEKEKEKDKDADADFDDDPPDTDPGRMKMWIKMFTAFMAHPVRDTRDGDPCRPDPVRIDTGMITRDDPALVNLQCCCVVGVVVSLVCQQPQNDDDPVPHGYHYHYHHDPYDLVSVCSNVVPPSQADPVPRHGVVRVVVVD

pLDDT: mean 86.85, std 11.98, range [41.0, 98.19]

Organism: NCBI:txid111878

Secondary structure (DSSP, 8-state):
-PEEE--TTS-EEEE--HHHHHHHHHHHHHTTSS-GGGS-SSEEEEEEEEEEEE--PPPP--TTT--S-S-EEEEEEEEEEEE-TTS-EEEE-S-TTSGGG-EEEEEEES---HHHHHHHIIIIIHHHHHHHHHH-EEETTTEEEEEEEEE----HHHHHHHHT--TTB-TTT--BHHHHHTT-